Protein AF-A0A7C3WJT0-F1 (afdb_monomer_lite)

Structure (mmCIF, N/CA/C/O backbone):
data_AF-A0A7C3WJT0-F1
#
_entry.id   AF-A0A7C3WJT0-F1
#
loop_
_atom_site.group_PDB
_atom_site.id
_atom_site.type_symbol
_atom_site.label_atom_id
_atom_site.label_alt_id
_atom_site.label_comp_id
_atom_site.label_asym_id
_atom_site.label_entity_id
_atom_site.label_seq_id
_atom_site.pdbx_PDB_ins_code
_atom_site.Cartn_x
_atom_site.Cartn_y
_atom_site.Cartn_z
_atom_site.occupancy
_atom_site.B_iso_or_equiv
_atom_site.auth_seq_id
_atom_site.auth_comp_id
_atom_site.auth_asym_id
_atom_site.auth_atom_id
_atom_site.pdbx_PDB_model_num
ATOM 1 N N . MET A 1 1 ? 57.249 32.256 11.879 1.00 37.91 1 MET A N 1
ATOM 2 C CA . MET A 1 1 ? 57.457 33.335 10.890 1.00 37.91 1 MET A CA 1
ATOM 3 C C . MET A 1 1 ? 56.348 33.209 9.861 1.00 37.91 1 MET A C 1
ATOM 5 O O . MET A 1 1 ? 56.256 32.168 9.237 1.00 37.91 1 MET A O 1
ATOM 9 N N . ASN A 1 2 ? 55.313 34.042 9.987 1.00 32.56 2 ASN A N 1
ATOM 10 C CA . ASN A 1 2 ? 55.115 35.268 9.191 1.00 32.56 2 ASN A CA 1
ATOM 11 C C . ASN A 1 2 ? 54.834 34.942 7.715 1.00 32.56 2 ASN A C 1
ATOM 13 O O . ASN A 1 2 ? 55.602 34.220 7.107 1.00 32.56 2 ASN A O 1
ATOM 17 N N . ALA A 1 3 ? 53.830 35.490 7.046 1.00 37.06 3 ALA A N 1
ATOM 18 C CA . ALA A 1 3 ? 52.888 36.555 7.361 1.00 37.06 3 ALA A CA 1
ATOM 19 C C . ALA A 1 3 ? 52.010 36.701 6.095 1.00 37.06 3 ALA A C 1
ATOM 21 O O . ALA A 1 3 ? 52.547 36.550 5.007 1.00 37.06 3 ALA A O 1
ATOM 22 N N . SER A 1 4 ? 50.715 37.027 6.241 1.00 38.84 4 SER A N 1
ATOM 23 C CA . SER A 1 4 ? 50.121 38.270 5.684 1.00 38.84 4 SER A CA 1
ATOM 24 C C . SER A 1 4 ? 49.847 38.274 4.169 1.00 38.84 4 SER A C 1
ATOM 26 O O . SER A 1 4 ? 50.541 37.620 3.416 1.00 38.84 4 SER A O 1
ATOM 28 N N . LYS A 1 5 ? 48.900 39.013 3.592 1.00 37.41 5 LYS A N 1
ATOM 29 C CA . LYS A 1 5 ? 47.839 39.954 3.997 1.00 37.41 5 LYS A CA 1
ATOM 30 C C . LYS A 1 5 ? 47.064 40.255 2.691 1.00 37.41 5 LYS A C 1
ATOM 32 O O . LYS A 1 5 ? 47.636 40.144 1.611 1.00 37.41 5 LYS A O 1
ATOM 37 N N . GLU A 1 6 ? 45.800 40.654 2.817 1.00 39.75 6 GLU A N 1
ATOM 38 C CA . GLU A 1 6 ? 44.946 41.318 1.802 1.00 39.75 6 GLU A CA 1
ATOM 39 C C . GLU A 1 6 ? 45.533 42.699 1.356 1.00 39.75 6 GLU A C 1
ATOM 41 O O . GLU A 1 6 ? 46.683 42.971 1.719 1.00 39.75 6 GLU A O 1
ATOM 46 N N . PRO A 1 7 ? 44.795 43.697 0.785 1.00 61.59 7 PRO A N 1
ATOM 47 C CA . PRO A 1 7 ? 43.543 43.781 -0.026 1.00 61.59 7 PRO A CA 1
ATOM 48 C C . PRO A 1 7 ? 43.652 44.780 -1.230 1.00 61.59 7 PRO A C 1
ATOM 50 O O . PRO A 1 7 ? 44.650 45.485 -1.338 1.00 61.59 7 PRO A O 1
ATOM 53 N N . TRP A 1 8 ? 42.604 44.924 -2.072 1.00 27.64 8 TRP A N 1
ATOM 54 C CA . TRP A 1 8 ? 42.132 46.190 -2.728 1.00 27.64 8 TRP A CA 1
ATOM 55 C C . TRP A 1 8 ? 40.899 45.897 -3.638 1.00 27.64 8 TRP A C 1
ATOM 57 O O . TRP A 1 8 ? 41.000 44.986 -4.451 1.00 27.64 8 TRP A O 1
ATOM 67 N N . GLN A 1 9 ? 39.659 46.411 -3.461 1.00 38.16 9 GLN A N 1
ATOM 68 C CA . GLN A 1 9 ? 39.083 47.784 -3.608 1.00 38.16 9 GLN A CA 1
ATOM 69 C C . GLN A 1 9 ? 39.223 48.373 -5.040 1.00 38.16 9 GLN A C 1
ATOM 71 O O . GLN A 1 9 ? 40.285 48.220 -5.622 1.00 38.16 9 GLN A O 1
ATOM 76 N N . ASP A 1 10 ? 38.272 49.052 -5.714 1.00 39.88 10 ASP A N 1
ATOM 77 C CA . ASP A 1 10 ? 36.984 49.724 -5.405 1.00 39.88 10 ASP A CA 1
ATOM 78 C C . ASP A 1 10 ? 36.325 50.229 -6.742 1.00 39.88 10 ASP A C 1
ATOM 80 O O . ASP A 1 10 ? 37.001 50.273 -7.772 1.00 39.88 10 ASP A O 1
ATOM 84 N N . LYS A 1 11 ? 35.073 50.728 -6.652 1.00 35.56 11 LYS A N 1
ATOM 85 C CA . LYS A 1 11 ? 34.329 51.716 -7.492 1.00 35.56 11 LYS A CA 1
ATOM 86 C C . LYS A 1 11 ? 33.430 51.144 -8.603 1.00 35.56 11 LYS A C 1
ATOM 88 O O . LYS A 1 11 ? 33.882 50.357 -9.417 1.00 35.56 11 LYS A O 1
ATOM 93 N N . SER A 1 12 ? 32.149 51.505 -8.769 1.00 37.75 12 SER A N 1
ATOM 94 C CA . SER A 1 12 ? 31.330 52.619 -8.246 1.00 37.75 12 SER A CA 1
ATOM 95 C C . SER A 1 12 ? 29.848 52.433 -8.657 1.00 37.75 12 SER A C 1
ATOM 97 O O . SER A 1 12 ? 29.570 51.873 -9.714 1.00 37.75 12 SER A O 1
ATOM 99 N N . THR A 1 13 ? 28.915 52.928 -7.832 1.00 41.81 13 THR A N 1
ATOM 100 C CA . THR A 1 13 ? 27.455 53.089 -8.066 1.00 41.81 13 THR A CA 1
ATOM 101 C C . THR A 1 13 ? 27.141 54.363 -8.892 1.00 41.81 13 THR A C 1
ATOM 103 O O . THR A 1 13 ? 28.075 55.116 -9.180 1.00 41.81 13 THR A O 1
ATOM 106 N N . PRO A 1 14 ? 25.884 54.619 -9.337 1.00 50.34 14 PRO A N 1
ATOM 107 C CA . PRO A 1 14 ? 24.799 55.198 -8.500 1.00 50.34 14 PRO A CA 1
ATOM 108 C C . PRO A 1 14 ? 23.445 54.455 -8.685 1.00 50.34 14 PRO A C 1
ATOM 110 O O . PRO A 1 14 ? 23.241 53.803 -9.700 1.00 50.34 14 PRO A O 1
ATOM 113 N N . GLY A 1 15 ? 22.528 54.355 -7.707 1.00 33.34 15 GLY A N 1
ATOM 114 C CA . GLY A 1 15 ? 21.697 55.425 -7.109 1.00 33.34 15 GLY A CA 1
ATOM 115 C C . GLY A 1 15 ? 20.426 55.627 -7.964 1.00 33.34 15 GLY A C 1
ATOM 116 O O . GLY A 1 15 ? 20.549 55.709 -9.174 1.00 33.34 15 GLY A O 1
ATOM 117 N N . GLY A 1 16 ? 19.175 55.701 -7.507 1.00 31.19 16 GLY A N 1
ATOM 118 C CA . GLY A 1 16 ? 18.499 55.766 -6.211 1.00 31.19 16 GLY A CA 1
ATOM 119 C C . GLY A 1 16 ? 16.995 56.025 -6.493 1.00 31.19 16 GLY A C 1
ATOM 120 O O . GLY A 1 16 ? 16.652 56.547 -7.550 1.00 31.19 16 GLY A O 1
ATOM 121 N N . SER A 1 17 ? 16.123 55.592 -5.580 1.00 36.47 17 SER A N 1
ATOM 122 C CA . SER A 1 17 ? 14.639 55.583 -5.600 1.00 36.47 17 SER A CA 1
ATOM 123 C C . SER A 1 17 ? 13.980 56.993 -5.476 1.00 36.47 17 SER A C 1
ATOM 125 O O . SER A 1 17 ? 14.681 57.989 -5.618 1.00 36.47 17 SER A O 1
ATOM 127 N N . PRO A 1 18 ? 12.729 57.148 -4.971 1.00 58.56 18 PRO A N 1
ATOM 128 C CA . PRO A 1 18 ? 11.384 56.875 -5.515 1.00 58.56 18 PRO A CA 1
ATOM 129 C C . PRO A 1 18 ? 10.505 58.164 -5.586 1.00 58.56 18 PRO A C 1
ATOM 131 O O . PRO A 1 18 ? 10.921 59.231 -5.144 1.00 58.56 18 PRO A O 1
ATOM 134 N N . GLY A 1 19 ? 9.251 58.086 -6.058 1.00 31.86 19 GLY A N 1
ATOM 135 C CA . GLY A 1 19 ? 8.303 59.210 -5.944 1.00 31.86 19 GLY A CA 1
ATOM 136 C C . GLY A 1 19 ? 6.852 58.859 -6.290 1.00 31.86 19 GLY A C 1
ATOM 137 O O . GLY A 1 19 ? 6.576 58.347 -7.368 1.00 31.86 19 GLY A O 1
ATOM 138 N N . ALA A 1 20 ? 5.940 59.133 -5.355 1.00 37.44 20 ALA A N 1
ATOM 139 C CA . ALA A 1 20 ? 4.490 58.956 -5.453 1.00 37.44 20 ALA A CA 1
ATOM 140 C C . ALA A 1 20 ? 3.781 60.246 -5.913 1.00 37.44 20 ALA A C 1
ATOM 142 O O . ALA A 1 20 ? 4.273 61.328 -5.607 1.00 37.44 20 ALA A O 1
ATOM 143 N N . SER A 1 21 ? 2.603 60.135 -6.548 1.00 34.25 21 SER A N 1
ATOM 144 C CA . SER A 1 21 ? 1.449 61.046 -6.368 1.00 34.25 21 SER A CA 1
ATOM 145 C C . SER A 1 21 ? 0.261 60.665 -7.270 1.00 34.25 21 SER A C 1
ATOM 147 O O . SER A 1 21 ? 0.349 60.738 -8.490 1.00 34.25 21 SER A O 1
ATOM 149 N N . SER A 1 22 ? -0.836 60.290 -6.610 1.00 37.03 22 SER A N 1
ATOM 150 C CA . SER A 1 22 ? -2.261 60.610 -6.822 1.00 37.03 22 SER A CA 1
ATOM 151 C C . SER A 1 22 ? -2.764 61.165 -8.168 1.00 37.03 22 SER A C 1
ATOM 153 O O . SER A 1 22 ? -2.324 62.231 -8.590 1.00 37.03 22 SER A O 1
ATOM 155 N N . ALA A 1 23 ? -3.830 60.552 -8.707 1.00 37.09 23 ALA A N 1
ATOM 156 C CA . ALA A 1 23 ? -4.992 61.251 -9.279 1.00 37.09 23 ALA A CA 1
ATOM 157 C C . ALA A 1 23 ? -6.197 60.302 -9.459 1.00 37.09 23 ALA A C 1
ATOM 159 O O . ALA A 1 23 ? -6.042 59.121 -9.763 1.00 37.09 23 ALA A O 1
ATOM 160 N N . ASP A 1 24 ? -7.377 60.876 -9.239 1.00 36.97 24 ASP A N 1
ATOM 161 C CA . ASP A 1 24 ? -8.731 60.325 -9.237 1.00 36.97 24 ASP A CA 1
ATOM 162 C C . ASP A 1 24 ? -9.186 59.590 -10.511 1.00 36.97 24 ASP A C 1
ATOM 164 O O . ASP A 1 24 ? -8.774 59.906 -11.625 1.00 36.97 24 ASP A O 1
ATOM 168 N N . GLY A 1 25 ? -10.159 58.684 -10.353 1.00 34.81 25 GLY A N 1
ATOM 169 C CA . GLY A 1 25 ? -10.913 58.121 -11.475 1.00 34.81 25 GLY A CA 1
ATOM 170 C C . GLY A 1 25 ? -12.014 57.153 -11.044 1.00 34.81 25 GLY A C 1
ATOM 171 O O . GLY A 1 25 ? -11.761 55.971 -10.835 1.00 34.81 25 GLY A O 1
ATOM 172 N N . LEU A 1 26 ? -13.234 57.676 -10.905 1.00 37.91 26 LEU A N 1
ATOM 173 C CA . LEU A 1 26 ? -14.478 56.954 -10.625 1.00 37.91 26 LEU A CA 1
ATOM 174 C C . LEU A 1 26 ? -14.805 55.841 -11.652 1.00 37.91 26 LEU A C 1
ATOM 176 O O . LEU A 1 26 ? -14.496 55.950 -12.836 1.00 37.91 26 LEU A O 1
ATOM 180 N N . LEU A 1 27 ? -15.529 54.822 -11.162 1.00 36.59 27 LEU A N 1
ATOM 181 C CA . LEU A 1 27 ? -16.226 53.737 -11.880 1.00 36.59 27 LEU A CA 1
ATOM 182 C C . LEU A 1 27 ? -17.009 54.178 -13.138 1.00 36.59 27 LEU A C 1
ATOM 184 O O . LEU A 1 27 ? -17.554 55.281 -13.182 1.00 36.59 27 LEU A O 1
ATOM 188 N N . PRO A 1 28 ? -17.245 53.236 -14.075 1.00 44.81 28 PRO A N 1
ATOM 189 C CA . PRO A 1 28 ? -18.602 52.667 -14.137 1.00 44.81 28 PRO A CA 1
ATOM 190 C C . PRO A 1 28 ? -18.653 51.119 -14.099 1.00 44.81 28 PRO A C 1
ATOM 192 O O . PRO A 1 28 ? -17.717 50.452 -14.541 1.00 44.81 28 PRO A O 1
ATOM 195 N N . PRO A 1 29 ? -19.754 50.521 -13.590 1.00 45.66 29 PRO A N 1
ATOM 196 C CA . PRO A 1 29 ? -19.942 49.074 -13.523 1.00 45.66 29 PRO A CA 1
ATOM 197 C C . PRO A 1 29 ? -20.511 48.525 -14.842 1.00 45.66 29 PRO A C 1
ATOM 199 O O . PRO A 1 29 ? -21.481 49.053 -15.384 1.00 45.66 29 PRO A O 1
ATOM 202 N N . GLY A 1 30 ? -19.926 47.437 -15.347 1.00 37.16 30 GLY A N 1
ATOM 203 C CA . GLY A 1 30 ? -20.306 46.815 -16.616 1.00 37.16 30 GLY A CA 1
ATOM 204 C C . GLY A 1 30 ? -20.487 45.304 -16.505 1.00 37.16 30 GLY A C 1
ATOM 205 O O . GLY A 1 30 ? -19.545 44.554 -16.703 1.00 37.16 30 GLY A O 1
ATOM 206 N N . GLN A 1 31 ? -21.731 44.908 -16.231 1.00 39.88 31 GLN A N 1
ATOM 207 C CA . GLN A 1 31 ? -22.402 43.667 -16.644 1.00 39.88 31 GLN A CA 1
ATOM 208 C C . GLN A 1 31 ? -21.835 42.317 -16.161 1.00 39.88 31 GLN A C 1
ATOM 210 O O . GLN A 1 31 ? -20.940 41.709 -16.743 1.00 39.88 31 GLN A O 1
ATOM 215 N N . ALA A 1 32 ? -22.510 41.786 -15.138 1.00 36.81 32 ALA A N 1
ATOM 216 C CA . ALA A 1 32 ? -22.542 40.367 -14.819 1.00 36.81 32 ALA A CA 1
ATOM 217 C C . ALA A 1 32 ? -23.115 39.575 -16.009 1.00 36.81 32 ALA A C 1
ATOM 219 O O . ALA A 1 32 ? -24.281 39.730 -16.370 1.00 36.81 32 ALA A O 1
ATOM 220 N N . SER A 1 33 ? -22.297 38.712 -16.613 1.00 37.28 33 SER A N 1
ATOM 221 C CA . SER A 1 33 ? -22.760 37.723 -17.585 1.00 37.28 33 SER A CA 1
ATOM 222 C C . SER A 1 33 ? -23.328 36.522 -16.830 1.00 37.28 33 SER A C 1
ATOM 224 O O . SER A 1 33 ? -22.606 35.621 -16.406 1.00 37.28 33 SER A O 1
ATOM 226 N N . THR A 1 34 ? -24.645 36.524 -16.639 1.00 39.34 34 THR A N 1
ATOM 227 C CA . THR A 1 34 ? -25.419 35.336 -16.283 1.00 39.34 34 THR A CA 1
ATOM 228 C C . THR A 1 34 ? -25.404 34.378 -17.473 1.00 39.34 34 THR A C 1
ATOM 230 O O . THR A 1 34 ? -26.181 34.543 -18.414 1.00 39.34 34 THR A O 1
ATOM 233 N N . ARG A 1 35 ? -24.521 33.374 -17.467 1.00 37.19 35 ARG A N 1
ATOM 234 C CA . ARG A 1 35 ? -24.688 32.216 -18.354 1.00 37.19 35 ARG A CA 1
ATOM 235 C C . ARG A 1 35 ? -25.768 31.322 -17.756 1.00 37.19 35 ARG A C 1
ATOM 237 O O . ARG A 1 35 ? -25.543 30.670 -16.741 1.00 37.19 35 ARG A O 1
ATOM 244 N N . GLN A 1 36 ? -26.943 31.339 -18.378 1.00 43.41 36 GLN A N 1
ATOM 245 C CA . GLN A 1 36 ? -27.956 30.304 -18.197 1.00 43.41 36 GLN A CA 1
ATOM 246 C C . GLN A 1 36 ? -27.366 28.941 -18.603 1.00 43.41 36 GLN A C 1
ATOM 248 O O . GLN A 1 36 ? -26.674 28.868 -19.625 1.00 43.41 36 GLN A O 1
ATOM 253 N N . PRO A 1 37 ? -27.610 27.865 -17.838 1.00 45.38 37 PRO A N 1
ATOM 254 C CA . PRO A 1 37 ? -27.340 26.512 -18.305 1.00 45.38 37 PRO A CA 1
ATOM 255 C C . PRO A 1 37 ? -28.319 26.149 -19.439 1.00 45.38 37 PRO A C 1
ATOM 257 O O . PRO A 1 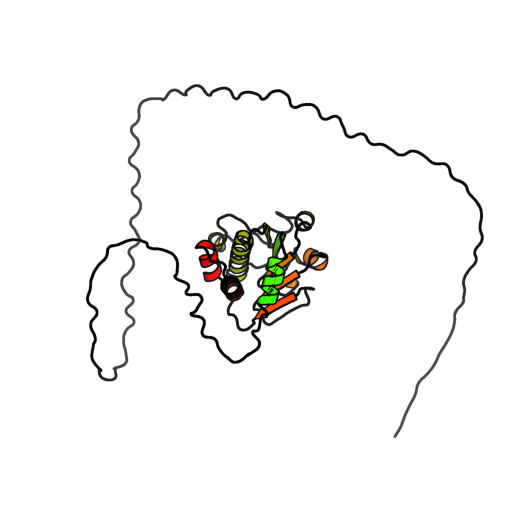37 ? -29.462 26.608 -19.411 1.00 45.38 37 PRO A O 1
ATOM 260 N N . PRO A 1 38 ? -27.899 25.360 -20.443 1.00 48.84 38 PRO A N 1
ATOM 261 C CA . PRO A 1 38 ? -28.787 24.940 -21.521 1.00 48.84 38 PRO A CA 1
ATOM 262 C C . PRO A 1 38 ? -29.890 24.011 -21.001 1.00 48.84 38 PRO A C 1
ATOM 264 O O . PRO A 1 38 ? -29.645 23.147 -20.156 1.00 48.84 38 PRO A O 1
ATOM 267 N N . ASP A 1 39 ? -31.095 24.212 -21.535 1.00 43.50 39 ASP A N 1
ATOM 268 C CA . ASP A 1 39 ? -32.311 23.459 -21.237 1.00 43.50 39 ASP A CA 1
ATOM 269 C C . ASP A 1 39 ? -32.093 21.942 -21.325 1.00 43.50 39 ASP A C 1
ATOM 271 O O . ASP A 1 39 ? -31.709 21.392 -22.360 1.00 43.50 39 ASP A O 1
ATOM 275 N N . ALA A 1 40 ? -32.391 21.253 -20.223 1.00 42.75 40 ALA A N 1
ATOM 276 C CA . ALA A 1 40 ? -32.490 19.806 -20.182 1.00 42.75 40 ALA A CA 1
ATOM 277 C C . ALA A 1 40 ? -33.766 19.369 -20.920 1.00 42.75 40 ALA A C 1
ATOM 279 O O . ALA A 1 40 ? -34.881 19.569 -20.435 1.00 42.75 40 ALA A O 1
ATOM 280 N N . GLN A 1 41 ? -33.608 18.759 -22.095 1.00 45.97 41 GLN A N 1
ATOM 281 C CA . GLN A 1 41 ? -34.700 18.042 -22.751 1.00 45.97 41 GLN A CA 1
ATOM 282 C C . GLN A 1 41 ? -35.114 16.825 -21.902 1.00 45.97 41 GLN A C 1
ATOM 284 O O . GLN 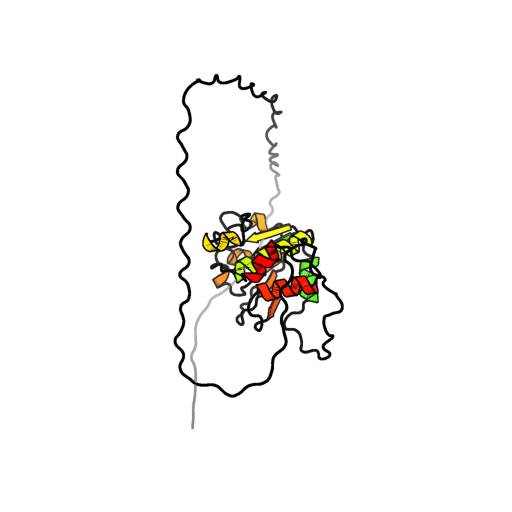A 1 41 ? -34.244 16.099 -21.412 1.00 45.97 41 GLN A O 1
ATOM 289 N N . PRO A 1 42 ? -36.422 16.562 -21.736 1.00 50.72 42 PRO A N 1
ATOM 290 C CA . PRO A 1 42 ? -36.887 15.373 -21.035 1.00 50.72 42 PRO A CA 1
ATOM 291 C C . PRO A 1 42 ? -36.556 14.106 -21.844 1.00 50.72 42 PRO A C 1
ATOM 293 O O . PRO A 1 42 ? -36.633 14.130 -23.077 1.00 50.72 42 PRO A O 1
ATOM 296 N N . PRO A 1 43 ? -36.214 12.984 -21.185 1.00 48.28 43 PRO A N 1
ATOM 297 C CA . PRO A 1 43 ? -35.958 11.730 -21.879 1.00 48.28 43 PRO A CA 1
ATOM 298 C C . PRO A 1 43 ? -37.234 11.245 -22.579 1.00 48.28 43 PRO A C 1
ATOM 300 O O . PRO A 1 43 ? -38.298 11.132 -21.966 1.00 48.28 43 PRO A O 1
ATOM 303 N N . GLY A 1 44 ? -37.118 10.967 -23.879 1.00 45.38 44 GLY A N 1
ATOM 304 C CA . GLY A 1 44 ? -38.169 10.325 -24.666 1.00 45.38 44 GLY A CA 1
ATOM 305 C C . GLY A 1 44 ? -38.488 8.913 -24.151 1.00 45.38 44 GLY A C 1
ATOM 306 O O . GLY A 1 44 ? -37.670 8.309 -23.451 1.00 45.38 44 GLY A O 1
ATOM 307 N N . PRO A 1 45 ? -39.677 8.372 -24.466 1.00 50.03 45 PRO A N 1
ATOM 308 C CA . PRO A 1 45 ? -40.126 7.094 -23.928 1.00 50.03 45 PRO A CA 1
ATOM 309 C C . PRO A 1 45 ? -39.200 5.943 -24.340 1.00 50.03 45 PRO A C 1
ATOM 311 O O . PRO A 1 45 ? -38.763 5.853 -25.488 1.00 50.03 45 PRO A O 1
ATOM 314 N N . ALA A 1 46 ? -38.933 5.056 -23.378 1.00 40.88 46 ALA A N 1
ATOM 315 C CA . ALA A 1 46 ? -38.117 3.861 -23.533 1.00 40.88 46 ALA A CA 1
ATOM 316 C C . ALA A 1 46 ? -38.591 3.015 -24.725 1.00 40.88 46 ALA A C 1
ATOM 318 O O . ALA A 1 46 ? -39.728 2.538 -24.756 1.00 40.88 46 ALA A O 1
ATOM 319 N N . GLN A 1 47 ? -37.708 2.821 -25.705 1.00 39.56 47 GLN A N 1
ATOM 320 C CA . GLN A 1 47 ? -37.945 1.876 -26.786 1.00 39.56 47 GLN A CA 1
ATOM 321 C C . GLN A 1 47 ? -37.894 0.456 -26.222 1.00 39.56 47 GLN A C 1
ATOM 323 O O . GLN A 1 47 ? -36.886 -0.003 -25.691 1.00 39.56 47 GLN A O 1
ATOM 328 N N . VAL A 1 48 ? -39.032 -0.219 -26.328 1.00 40.19 48 VAL A N 1
ATOM 329 C CA . VAL A 1 48 ? -39.223 -1.630 -26.012 1.00 40.19 48 VAL A CA 1
ATOM 330 C C . VAL A 1 48 ? -38.402 -2.464 -26.998 1.00 40.19 48 VAL A C 1
ATOM 332 O O . VAL A 1 48 ? -38.610 -2.370 -28.207 1.00 40.19 48 VAL A O 1
ATOM 335 N N . CYS A 1 49 ? -37.482 -3.288 -26.490 1.00 33.84 49 CYS A N 1
ATOM 336 C CA . CYS A 1 49 ? -36.778 -4.294 -27.285 1.00 33.84 49 CYS A CA 1
ATOM 337 C C . CYS A 1 49 ? -37.791 -5.241 -27.956 1.00 33.84 49 CYS A C 1
ATOM 339 O O . CYS A 1 49 ? -38.598 -5.851 -27.245 1.00 33.84 49 CYS A O 1
ATOM 341 N N . PRO A 1 50 ? -37.767 -5.425 -29.288 1.00 39.38 50 PRO A N 1
ATOM 342 C CA . PRO A 1 50 ? -38.601 -6.433 -29.918 1.00 39.38 50 PRO A CA 1
ATOM 343 C C . PRO A 1 50 ? -38.098 -7.833 -29.542 1.00 39.38 50 PRO A C 1
ATOM 345 O O . PRO A 1 50 ? -36.906 -8.136 -29.613 1.00 39.38 50 PRO A O 1
ATOM 348 N N . ARG A 1 51 ? -39.044 -8.679 -29.116 1.00 37.19 51 ARG A N 1
ATOM 349 C CA . ARG A 1 51 ? -38.881 -10.126 -28.932 1.00 37.19 51 ARG A CA 1
ATOM 350 C C . ARG A 1 51 ? -38.216 -10.727 -30.171 1.00 37.19 51 ARG A C 1
ATOM 352 O O . ARG A 1 51 ? -38.766 -10.625 -31.263 1.00 37.19 51 ARG A O 1
ATOM 359 N N . ILE A 1 52 ? -37.077 -11.388 -29.985 1.00 38.84 52 ILE A N 1
ATOM 360 C CA . ILE A 1 52 ? -36.503 -12.267 -31.003 1.00 38.84 52 ILE A CA 1
ATOM 361 C C . ILE A 1 52 ? -37.392 -13.512 -31.068 1.00 38.84 52 ILE A C 1
ATOM 363 O O . ILE A 1 52 ? -37.465 -14.294 -30.118 1.00 38.84 52 ILE A O 1
ATOM 367 N N . GLU A 1 53 ? -38.116 -13.635 -32.175 1.00 37.66 53 GLU A N 1
ATOM 368 C CA . GLU A 1 53 ? -38.806 -14.852 -32.583 1.00 37.66 53 GLU A CA 1
ATOM 369 C C . GLU A 1 53 ? -37.794 -15.960 -32.910 1.00 37.66 53 GLU A C 1
ATOM 371 O O . GLU A 1 53 ? -36.661 -15.715 -33.323 1.00 37.66 53 GLU A O 1
ATOM 376 N N . ALA A 1 54 ? -38.226 -17.193 -32.667 1.00 39.22 54 ALA A N 1
ATOM 377 C CA . ALA A 1 54 ? -37.457 -18.422 -32.756 1.00 39.22 54 ALA A CA 1
ATOM 378 C C . ALA A 1 54 ? -36.756 -18.628 -34.113 1.00 39.22 54 ALA A C 1
ATOM 380 O O . ALA A 1 54 ? -37.389 -18.610 -35.168 1.00 39.22 54 ALA A O 1
ATOM 381 N N . CYS A 1 55 ? -35.458 -18.943 -34.071 1.00 31.83 55 CYS A N 1
ATOM 382 C CA . CYS A 1 55 ? -34.755 -19.559 -35.195 1.00 31.83 55 CYS A CA 1
ATOM 383 C C . CYS A 1 55 ? -35.180 -21.036 -35.343 1.00 31.83 55 CYS A C 1
ATOM 385 O O . CYS A 1 55 ? -35.174 -21.763 -34.345 1.00 31.83 55 CYS A O 1
ATOM 387 N N . PRO A 1 56 ? -35.500 -21.521 -36.556 1.00 40.75 56 PRO A N 1
ATOM 388 C CA . PRO A 1 56 ? -35.770 -22.935 -36.793 1.00 40.75 56 PRO A CA 1
ATOM 389 C C . PRO A 1 56 ? -34.470 -23.756 -36.842 1.00 40.75 56 PRO A C 1
ATOM 391 O O . PRO A 1 56 ? -33.523 -23.410 -37.549 1.00 40.75 56 PRO A O 1
ATOM 394 N N . CYS A 1 57 ? -34.442 -24.870 -36.105 1.00 32.44 57 CYS A N 1
ATOM 395 C CA . CYS A 1 57 ? -33.399 -25.894 -36.189 1.00 32.44 57 CYS A CA 1
ATOM 396 C C . CYS A 1 57 ? -33.371 -26.557 -37.580 1.00 32.44 57 CYS A C 1
ATOM 398 O O . CYS A 1 57 ? -34.418 -27.028 -38.031 1.00 32.44 57 CYS A O 1
ATOM 400 N N . PRO A 1 58 ? -32.197 -26.740 -38.208 1.00 45.38 58 PRO A N 1
ATOM 401 C CA . PRO A 1 58 ? -32.000 -27.794 -39.187 1.00 45.38 58 PRO A CA 1
ATOM 402 C C . PRO A 1 58 ? -31.700 -29.112 -38.463 1.00 45.38 58 PRO A C 1
ATOM 404 O O . PRO A 1 58 ? -30.744 -29.239 -37.699 1.00 45.38 58 PRO A O 1
ATOM 407 N N . THR A 1 59 ? -32.554 -30.099 -38.695 1.00 43.31 59 THR A N 1
ATOM 408 C CA . THR A 1 59 ? -32.354 -31.493 -38.315 1.00 43.31 59 THR A CA 1
ATOM 409 C C . THR A 1 59 ? -31.240 -32.130 -39.149 1.00 43.31 59 THR A C 1
ATOM 411 O O . THR A 1 59 ? -31.242 -32.029 -40.372 1.00 43.31 59 THR A O 1
ATOM 414 N N . GLY A 1 60 ? -30.348 -32.875 -38.485 1.00 47.56 60 GLY A N 1
ATOM 415 C CA . GLY A 1 60 ? -29.654 -34.013 -39.098 1.00 47.56 60 GLY A CA 1
ATOM 416 C C . GLY A 1 60 ? -28.143 -33.891 -39.301 1.00 47.56 60 GLY A C 1
ATOM 417 O O . GLY A 1 60 ? -27.694 -33.763 -40.432 1.00 47.56 60 GLY A O 1
ATOM 418 N N . GLN A 1 61 ? -27.365 -34.080 -38.231 1.00 46.78 61 GLN A N 1
ATOM 419 C CA . GLN A 1 61 ? -26.059 -34.758 -38.271 1.00 46.78 61 GLN A CA 1
ATOM 420 C C . GLN A 1 61 ? -25.656 -35.160 -36.837 1.00 46.78 61 GLN A C 1
ATOM 422 O O . GLN A 1 61 ? -25.791 -34.335 -35.932 1.00 46.78 61 GLN A O 1
ATOM 427 N N . PRO A 1 62 ? -25.219 -36.408 -36.574 1.00 50.69 62 PRO A N 1
ATOM 428 C CA . PRO A 1 62 ? -24.674 -36.764 -35.266 1.00 50.69 62 PRO A CA 1
ATOM 429 C C . PRO A 1 62 ? -23.320 -36.059 -35.054 1.00 50.69 62 PRO A C 1
ATOM 431 O O . PRO A 1 62 ? -22.559 -35.935 -36.015 1.00 50.69 62 PRO A O 1
ATOM 434 N N . PRO A 1 63 ? -23.003 -35.591 -33.833 1.00 49.12 63 PRO A N 1
ATOM 435 C CA . PRO A 1 63 ? -21.714 -34.968 -33.555 1.00 49.12 63 PRO A CA 1
ATOM 436 C C . PRO A 1 63 ? -20.577 -35.998 -33.622 1.00 49.12 63 PRO A C 1
ATOM 438 O O . PRO A 1 63 ? -20.721 -37.124 -33.139 1.00 49.12 63 PRO A O 1
ATOM 441 N N . ASP A 1 64 ? -19.447 -35.590 -34.202 1.00 52.06 64 ASP A N 1
ATOM 442 C CA . ASP A 1 64 ? -18.192 -36.346 -34.195 1.00 52.06 64 ASP A CA 1
ATOM 443 C C . ASP A 1 64 ? -17.744 -36.673 -32.757 1.00 52.06 64 ASP A C 1
ATOM 445 O O . ASP A 1 64 ? -17.930 -35.858 -31.845 1.00 52.06 64 ASP A O 1
ATOM 449 N N . PRO A 1 65 ? -17.123 -37.843 -32.516 1.00 56.44 65 PRO A N 1
ATOM 450 C CA . PRO A 1 65 ? -16.606 -38.180 -31.199 1.00 56.44 65 PRO A CA 1
ATOM 451 C C . PRO A 1 65 ? -15.476 -37.218 -30.808 1.00 56.44 65 PRO A C 1
ATOM 453 O O . PRO A 1 65 ? -14.478 -37.080 -31.516 1.00 56.44 65 PRO A O 1
ATOM 456 N N . HIS A 1 66 ? -15.635 -36.568 -29.653 1.00 52.25 66 HIS A N 1
ATOM 457 C CA . HIS A 1 66 ? -14.623 -35.702 -29.051 1.00 52.25 66 HIS A CA 1
ATOM 458 C C . HIS A 1 66 ? -13.243 -36.389 -28.994 1.00 52.25 66 HIS A C 1
ATOM 460 O O . HIS A 1 66 ? -13.160 -37.548 -28.567 1.00 52.25 66 HIS A O 1
ATOM 466 N N . PRO A 1 67 ? -12.146 -35.690 -29.343 1.00 50.41 67 PRO A N 1
ATOM 467 C CA . PRO A 1 67 ? -10.806 -36.217 -29.133 1.00 50.41 67 PRO A CA 1
ATOM 468 C C . PRO A 1 67 ? -10.541 -36.367 -27.629 1.00 50.41 67 PRO A C 1
ATOM 470 O O . PRO A 1 67 ? -10.768 -35.448 -26.842 1.00 50.41 67 PRO A O 1
ATOM 473 N N . GLN A 1 68 ? -10.079 -37.555 -27.234 1.00 55.69 68 GLN A N 1
ATOM 474 C CA . GLN A 1 68 ? -9.676 -37.867 -25.862 1.00 55.69 68 GLN A CA 1
ATOM 475 C C . GLN A 1 68 ? -8.561 -36.907 -25.402 1.00 55.69 68 GLN A C 1
ATOM 477 O O . GLN A 1 68 ? -7.671 -36.593 -26.200 1.00 55.69 68 GLN A O 1
ATOM 482 N N . PRO A 1 69 ? -8.560 -36.458 -24.133 1.00 53.00 69 PRO A N 1
ATOM 483 C CA . PRO A 1 69 ? -7.458 -35.666 -23.599 1.00 53.00 69 PRO A CA 1
ATOM 484 C C . PRO A 1 69 ? -6.152 -36.484 -23.614 1.00 53.00 69 PRO A C 1
ATOM 486 O O . PRO A 1 69 ? -6.189 -37.702 -23.407 1.00 53.00 69 PRO A O 1
ATOM 489 N N . PRO A 1 70 ? -4.990 -35.849 -23.853 1.00 55.25 70 PRO A N 1
ATOM 490 C CA . PRO A 1 70 ? -3.712 -36.549 -23.833 1.00 55.25 70 PRO A CA 1
ATOM 491 C C . PRO A 1 70 ? -3.423 -37.115 -22.431 1.00 55.25 70 PRO A C 1
ATOM 493 O O . PRO A 1 70 ? -3.810 -36.506 -21.429 1.00 55.25 70 PRO A O 1
ATOM 496 N N . PRO A 1 71 ? -2.734 -38.267 -22.332 1.00 60.03 71 PRO A N 1
ATOM 497 C CA . PRO A 1 71 ? -2.404 -38.866 -21.045 1.00 60.03 71 PRO A CA 1
ATOM 498 C C . PRO A 1 71 ? -1.499 -37.943 -20.218 1.00 60.03 71 PRO A C 1
ATOM 500 O O . PRO A 1 71 ? -0.606 -37.281 -20.751 1.00 60.03 71 PRO A O 1
ATOM 503 N N . HIS A 1 72 ? -1.722 -37.929 -18.901 1.00 49.06 72 HIS A N 1
ATOM 504 C CA . HIS A 1 72 ? -0.888 -37.206 -17.942 1.00 49.06 72 HIS A CA 1
ATOM 505 C C . HIS A 1 72 ? 0.598 -37.586 -18.098 1.00 49.06 72 HIS A C 1
ATOM 507 O O . HIS A 1 72 ? 0.905 -38.775 -18.239 1.00 49.06 72 HIS A O 1
ATOM 513 N N . PRO A 1 73 ? 1.533 -36.619 -18.032 1.00 46.72 73 PRO A N 1
ATOM 514 C CA . PRO A 1 73 ? 2.955 -36.929 -18.036 1.00 46.72 73 PRO A CA 1
ATOM 515 C C . PRO A 1 73 ? 3.297 -37.788 -16.814 1.00 46.72 73 PRO A C 1
ATOM 517 O O . PRO A 1 73 ? 2.973 -37.445 -15.676 1.00 46.72 73 PRO A O 1
ATOM 520 N N . GLN A 1 74 ? 3.939 -38.930 -17.061 1.00 43.78 74 GLN A N 1
ATOM 521 C CA . GLN A 1 74 ? 4.424 -39.815 -16.009 1.00 43.78 74 GLN A CA 1
ATOM 522 C C . GLN A 1 74 ? 5.513 -39.095 -15.209 1.00 43.78 74 GLN A C 1
ATOM 524 O O . GLN A 1 74 ? 6.534 -38.690 -15.761 1.00 43.78 74 GLN A O 1
ATOM 529 N N . ILE A 1 75 ? 5.292 -38.944 -13.904 1.00 42.00 75 ILE A N 1
ATOM 530 C CA . ILE A 1 75 ? 6.298 -38.458 -12.958 1.00 42.00 75 ILE A CA 1
ATOM 531 C C . ILE A 1 75 ? 7.410 -39.519 -12.892 1.00 42.00 75 ILE A C 1
ATOM 533 O O . ILE A 1 75 ? 7.123 -40.648 -12.479 1.00 42.00 75 ILE A O 1
ATOM 537 N N . PRO A 1 76 ? 8.664 -39.219 -13.280 1.00 37.88 76 PRO A N 1
ATOM 538 C CA . PRO A 1 76 ? 9.747 -40.174 -13.116 1.00 37.88 76 PRO A CA 1
ATOM 539 C C . PRO A 1 76 ? 9.997 -40.419 -11.625 1.00 37.88 76 PRO A C 1
ATOM 541 O O . PRO A 1 76 ? 10.171 -39.497 -10.827 1.00 37.88 76 PRO A O 1
ATOM 544 N N . GLN A 1 77 ? 9.993 -41.697 -11.251 1.00 39.66 77 GLN A N 1
ATOM 545 C CA . GLN A 1 77 ? 10.339 -42.141 -9.911 1.00 39.66 77 GLN A CA 1
ATOM 546 C C . GLN A 1 77 ? 11.806 -41.807 -9.603 1.00 39.66 77 GLN A C 1
ATOM 548 O O . GLN A 1 77 ? 12.693 -42.149 -10.375 1.00 39.66 77 GLN A O 1
ATOM 553 N N . ARG A 1 78 ? 12.029 -41.211 -8.423 1.00 35.47 78 ARG A N 1
ATOM 554 C CA . ARG A 1 78 ? 13.259 -41.282 -7.613 1.00 35.47 78 ARG A CA 1
ATOM 555 C C . ARG A 1 78 ? 14.591 -41.022 -8.341 1.00 35.47 78 ARG A C 1
ATOM 557 O O . ARG A 1 78 ? 15.238 -41.934 -8.845 1.00 35.47 78 ARG A O 1
ATOM 564 N N . VAL A 1 79 ? 15.111 -39.806 -8.175 1.00 35.38 79 VAL A N 1
ATOM 565 C CA . VAL A 1 79 ? 16.565 -39.593 -8.123 1.00 35.38 79 VAL A CA 1
ATOM 566 C C . VAL A 1 79 ? 17.037 -40.052 -6.742 1.00 35.38 79 VAL A C 1
ATOM 568 O O . VAL A 1 79 ? 16.821 -39.381 -5.736 1.00 35.38 79 VAL A O 1
ATOM 571 N N . ILE A 1 80 ? 17.612 -41.252 -6.690 1.00 35.75 80 ILE A N 1
ATOM 572 C CA . ILE A 1 80 ? 18.368 -41.749 -5.539 1.00 35.75 80 ILE A CA 1
ATOM 573 C C . ILE A 1 80 ? 19.763 -41.130 -5.649 1.00 35.75 80 ILE A C 1
ATOM 575 O O . ILE A 1 80 ? 20.537 -41.505 -6.527 1.00 35.75 80 ILE A O 1
ATOM 579 N N . CYS A 1 81 ? 20.080 -40.172 -4.779 1.00 29.11 81 CYS A N 1
ATOM 580 C CA . CYS A 1 81 ? 21.461 -39.757 -4.563 1.00 29.11 81 CYS A CA 1
ATOM 581 C C . CYS A 1 81 ? 22.195 -40.899 -3.851 1.00 29.11 81 CYS A C 1
ATOM 583 O O . CYS A 1 81 ? 21.770 -41.354 -2.791 1.00 29.11 81 CYS A O 1
ATOM 585 N N . SER A 1 82 ? 23.269 -41.376 -4.474 1.00 33.44 82 SER A N 1
ATOM 586 C CA . SER A 1 82 ? 24.144 -42.430 -3.974 1.00 33.44 82 SER A CA 1
ATOM 587 C C . SER A 1 82 ? 24.775 -42.058 -2.632 1.00 33.44 82 SER A C 1
ATOM 589 O O . SER A 1 82 ? 25.367 -40.987 -2.489 1.00 33.44 82 SER A O 1
ATOM 591 N N . GLU A 1 83 ? 24.676 -42.982 -1.684 1.00 33.66 83 GLU A N 1
ATOM 592 C CA . GLU A 1 83 ? 25.328 -42.962 -0.380 1.00 33.66 83 GLU A CA 1
ATOM 593 C C . GLU A 1 83 ? 26.858 -43.023 -0.502 1.00 33.66 83 GLU A C 1
ATOM 595 O O . GLU A 1 83 ? 27.401 -43.772 -1.311 1.00 33.66 83 GLU A O 1
ATOM 600 N N . ASN A 1 84 ? 27.548 -42.281 0.366 1.00 30.81 84 ASN A N 1
ATOM 601 C CA . ASN A 1 84 ? 28.830 -42.693 0.934 1.00 30.81 84 ASN A CA 1
ATOM 602 C C . ASN A 1 84 ? 29.080 -41.906 2.227 1.00 30.81 84 ASN A C 1
ATOM 604 O O . ASN A 1 84 ? 29.540 -40.767 2.176 1.00 30.81 84 ASN A O 1
ATOM 608 N N . SER A 1 85 ? 28.749 -42.506 3.376 1.00 35.38 85 SER A N 1
ATOM 609 C CA . SER A 1 85 ? 29.539 -42.512 4.627 1.00 35.38 85 SER A CA 1
ATOM 610 C C . SER A 1 85 ? 28.721 -43.133 5.769 1.00 35.38 85 SER A C 1
ATOM 612 O O . SER A 1 85 ? 27.602 -42.714 6.049 1.00 35.38 85 SER A O 1
ATOM 614 N N . SER A 1 86 ? 29.298 -44.154 6.402 1.00 34.88 86 SER A N 1
ATOM 615 C CA . SER A 1 86 ? 28.733 -45.004 7.461 1.00 34.88 86 SER A CA 1
ATOM 616 C C . SER A 1 86 ? 28.331 -44.268 8.764 1.00 34.88 86 SER A C 1
ATOM 618 O O . SER A 1 86 ? 28.811 -43.163 9.014 1.00 34.88 86 SER A O 1
ATOM 620 N N . PRO A 1 87 ? 27.488 -44.884 9.627 1.00 39.47 87 PRO A N 1
ATOM 621 C CA . PRO A 1 87 ? 26.697 -44.201 10.660 1.00 39.47 87 PRO A CA 1
ATOM 622 C C . PRO A 1 87 ? 27.267 -44.340 12.090 1.00 39.47 87 PRO A C 1
ATOM 624 O O . PRO A 1 87 ? 28.078 -45.234 12.340 1.00 39.47 87 PRO A O 1
ATOM 627 N N . PRO A 1 88 ? 26.770 -43.569 13.082 1.00 33.78 88 PRO A N 1
ATOM 628 C CA . PRO A 1 88 ? 26.798 -43.974 14.484 1.00 33.78 88 PRO A CA 1
ATOM 629 C C . PRO A 1 88 ? 25.518 -44.731 14.912 1.00 33.78 88 PRO A C 1
ATOM 631 O O . PRO A 1 88 ? 24.446 -44.594 14.327 1.00 33.78 88 PRO A O 1
ATOM 634 N N . ALA A 1 89 ? 25.686 -45.570 15.936 1.00 34.75 89 ALA A N 1
ATOM 635 C CA . ALA A 1 89 ? 24.819 -46.653 16.421 1.00 34.75 89 ALA A CA 1
ATOM 636 C C . ALA A 1 89 ? 23.527 -46.202 17.181 1.00 34.75 89 ALA A C 1
ATOM 638 O O . ALA A 1 89 ? 23.347 -45.013 17.434 1.00 34.75 89 ALA A O 1
ATOM 639 N N . PRO A 1 90 ? 22.606 -47.133 17.545 1.00 43.31 90 PRO A N 1
ATOM 640 C CA . PRO A 1 90 ? 21.155 -46.900 17.568 1.00 43.31 90 PRO A CA 1
ATOM 641 C C . PRO A 1 90 ? 20.537 -46.605 18.948 1.00 43.31 90 PRO A C 1
ATOM 643 O O . PRO A 1 90 ? 21.009 -47.080 19.979 1.00 43.31 90 PRO A O 1
ATOM 646 N N . GLY A 1 91 ? 19.374 -45.939 18.945 1.00 29.08 91 GLY A N 1
ATOM 647 C CA . GLY A 1 91 ? 18.531 -45.716 20.126 1.00 29.08 91 GLY A CA 1
ATOM 648 C C . GLY A 1 91 ? 17.027 -45.689 19.812 1.00 29.08 91 GLY A C 1
ATOM 649 O O . GLY A 1 91 ? 16.487 -44.633 19.537 1.00 29.08 91 GLY A O 1
ATOM 650 N N . ARG A 1 92 ? 16.416 -46.884 19.860 1.00 32.28 92 ARG A N 1
ATOM 651 C CA . ARG A 1 92 ? 15.003 -47.328 20.033 1.00 32.28 92 ARG A CA 1
ATOM 652 C C . ARG A 1 92 ? 13.769 -46.539 19.503 1.00 32.28 92 ARG A C 1
ATOM 654 O O . ARG A 1 92 ? 13.725 -45.319 19.537 1.00 32.28 92 ARG A O 1
ATOM 661 N N . PRO A 1 93 ? 12.692 -47.268 19.112 1.00 38.44 93 PRO A N 1
ATOM 662 C CA . PRO A 1 93 ? 11.573 -46.741 18.328 1.00 38.44 93 PRO A CA 1
ATOM 663 C C . PRO A 1 93 ? 10.325 -46.402 19.165 1.00 38.44 93 PRO A C 1
ATOM 665 O O . PRO A 1 93 ? 10.070 -47.026 20.196 1.00 38.44 93 PRO A O 1
ATOM 668 N N . SER A 1 94 ? 9.467 -45.521 18.644 1.00 32.62 94 SER A N 1
ATOM 669 C CA . SER A 1 94 ? 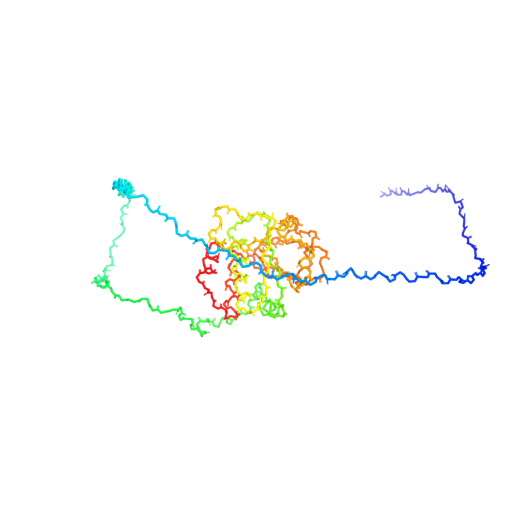8.040 -45.501 18.988 1.00 32.62 94 SER A CA 1
ATOM 670 C C . SER A 1 94 ? 7.185 -45.403 17.723 1.00 32.62 94 SER A C 1
ATOM 672 O O . SER A 1 94 ? 7.549 -44.759 16.745 1.00 32.62 94 SER A O 1
ATOM 674 N N . ARG A 1 95 ? 6.087 -46.155 17.758 1.00 31.50 95 ARG A N 1
ATOM 675 C CA . ARG A 1 95 ? 5.202 -46.575 16.668 1.00 31.50 95 ARG A CA 1
ATOM 676 C C . ARG A 1 95 ? 4.351 -45.423 16.131 1.00 31.50 95 ARG A C 1
ATOM 678 O O . ARG A 1 95 ? 3.771 -44.685 16.918 1.00 31.50 95 ARG A O 1
ATOM 685 N N . ILE A 1 96 ? 4.141 -45.388 14.816 1.00 33.91 96 ILE A N 1
ATOM 686 C CA . ILE A 1 96 ? 2.974 -44.734 14.209 1.00 33.91 96 ILE A CA 1
ATOM 687 C C . ILE A 1 96 ? 2.050 -45.847 13.710 1.00 33.91 96 ILE A C 1
ATOM 689 O O . ILE A 1 96 ? 2.461 -46.696 12.919 1.00 33.91 96 ILE A O 1
ATOM 693 N N . ALA A 1 97 ? 0.824 -45.876 14.229 1.00 33.00 97 ALA A N 1
ATOM 694 C CA . ALA A 1 97 ? -0.245 -46.733 13.731 1.00 33.00 97 ALA A CA 1
ATOM 695 C C . ALA A 1 97 ? -0.930 -46.061 12.522 1.00 33.00 97 ALA A C 1
ATOM 697 O O . ALA A 1 97 ? -1.086 -44.839 12.535 1.00 33.00 97 ALA A O 1
ATOM 698 N N . PRO A 1 98 ? -1.356 -46.815 11.493 1.00 39.62 98 PRO A N 1
ATOM 699 C CA . PRO A 1 98 ? -2.110 -46.271 10.372 1.00 39.62 98 PRO A CA 1
ATOM 700 C C . PRO A 1 98 ? -3.608 -46.285 10.695 1.00 39.62 98 PRO A C 1
ATOM 702 O O . PRO A 1 98 ? -4.135 -47.298 11.156 1.00 39.62 98 PRO A O 1
ATOM 705 N N . GLY A 1 99 ? -4.315 -45.189 10.421 1.00 31.02 99 GLY A N 1
ATOM 706 C CA . GLY A 1 99 ? -5.767 -45.183 10.557 1.00 31.02 99 GLY A CA 1
ATOM 707 C C . GLY A 1 99 ? -6.443 -43.872 10.175 1.00 31.02 99 GLY A C 1
ATOM 708 O O . GLY A 1 99 ? -6.245 -42.861 10.834 1.00 31.02 99 GLY A O 1
ATOM 709 N N . CYS A 1 100 ? -7.318 -43.985 9.173 1.00 29.38 100 CYS A N 1
ATOM 710 C CA . CYS A 1 100 ? -8.539 -43.199 8.972 1.00 29.38 100 CYS A CA 1
ATOM 711 C C . CYS A 1 100 ? -8.435 -41.879 8.187 1.00 29.38 100 CYS A C 1
ATOM 713 O O . CYS A 1 100 ? -8.483 -40.778 8.722 1.00 29.38 100 CYS A O 1
ATOM 715 N N . LEU A 1 101 ? -8.456 -42.043 6.860 1.00 41.81 101 LEU A N 1
ATOM 716 C CA . LEU A 1 101 ? -9.261 -41.219 5.956 1.00 41.81 101 LEU A CA 1
ATOM 717 C C . LEU A 1 101 ? -10.737 -41.298 6.376 1.00 41.81 101 LEU A C 1
ATOM 719 O O . LEU A 1 101 ? -11.288 -42.399 6.355 1.00 41.81 101 LEU A O 1
ATOM 723 N N . SER A 1 102 ? -11.343 -40.162 6.739 1.00 36.50 102 SER A N 1
ATOM 724 C CA . SER A 1 102 ? -12.751 -39.749 6.528 1.00 36.50 102 SER A CA 1
ATOM 725 C C . SER A 1 102 ? -13.127 -38.661 7.540 1.00 36.50 102 SER A C 1
ATOM 727 O O . SER A 1 102 ? -12.988 -38.891 8.737 1.00 36.50 102 SER A O 1
ATOM 729 N N . GLY A 1 103 ? -13.683 -37.536 7.078 1.00 30.36 103 GLY A N 1
ATOM 730 C CA . GLY A 1 103 ? -14.487 -36.648 7.929 1.00 30.36 103 GLY A CA 1
ATOM 731 C C . GLY A 1 103 ? -14.129 -35.164 7.866 1.00 30.36 103 GLY A C 1
ATOM 732 O O . GLY A 1 103 ? -13.167 -34.737 8.485 1.00 30.36 103 GLY A O 1
ATOM 733 N N . GLU A 1 104 ? -14.965 -34.426 7.135 1.00 35.38 104 GLU A N 1
ATOM 734 C CA . GLU A 1 104 ? -15.404 -33.037 7.354 1.00 35.38 104 GLU A CA 1
ATOM 735 C C . GLU A 1 104 ? -14.381 -31.902 7.555 1.00 35.38 104 GLU A C 1
ATOM 737 O O . GLU A 1 104 ? -13.631 -31.821 8.523 1.00 35.38 104 GLU A O 1
ATOM 742 N N . LEU A 1 105 ? -14.481 -30.915 6.658 1.00 50.69 105 LEU A N 1
ATOM 743 C CA . LEU A 1 105 ? -14.007 -29.553 6.881 1.00 50.69 105 LEU A CA 1
ATOM 744 C C . LEU A 1 105 ? -14.768 -28.955 8.076 1.00 50.69 105 LEU A C 1
ATOM 746 O O . LEU A 1 105 ? -15.960 -28.672 7.981 1.00 50.69 105 LEU A O 1
ATOM 750 N N . SER A 1 106 ? -14.065 -28.746 9.185 1.00 37.88 106 SER A N 1
ATOM 751 C CA . SER A 1 106 ? -14.507 -27.926 10.317 1.00 37.88 106 SER A CA 1
ATOM 752 C C . SER A 1 106 ? -13.533 -26.758 10.542 1.00 37.88 106 SER A C 1
ATOM 754 O O . SER A 1 106 ? -12.416 -26.790 10.021 1.00 37.88 106 SER A O 1
ATOM 756 N N . PRO A 1 107 ? -13.986 -25.676 11.201 1.00 46.94 107 PRO A N 1
ATOM 757 C CA . PRO A 1 107 ? -13.805 -24.313 10.714 1.00 46.94 107 PRO A CA 1
ATOM 758 C C . PRO A 1 107 ? -12.621 -23.579 11.355 1.00 46.94 107 PRO A C 1
ATOM 760 O O . PRO A 1 107 ? -11.982 -24.099 12.258 1.00 46.94 107 PRO A O 1
ATOM 763 N N . ALA A 1 108 ? -12.376 -22.373 10.821 1.00 42.19 108 ALA A N 1
ATOM 764 C CA . ALA A 1 108 ? -11.625 -21.228 11.350 1.00 42.19 108 ALA A CA 1
ATOM 765 C C . ALA A 1 108 ? -10.613 -21.491 12.481 1.00 42.19 108 ALA A C 1
ATOM 767 O O . ALA A 1 108 ? -10.970 -21.947 13.564 1.00 42.19 108 ALA A O 1
ATOM 768 N N . CYS A 1 109 ? -9.365 -21.069 12.245 1.00 34.88 109 CYS A N 1
ATOM 769 C CA . CYS A 1 109 ? -8.300 -21.012 13.244 1.00 34.88 109 CYS A CA 1
ATOM 770 C C . CYS A 1 109 ? -8.833 -20.582 14.623 1.00 34.88 109 CYS A C 1
ATOM 772 O O . CYS A 1 109 ? -9.342 -19.463 14.744 1.00 34.88 109 CYS A O 1
ATOM 774 N N . PRO A 1 110 ? -8.690 -21.408 15.672 1.00 37.78 110 PRO A N 1
ATOM 775 C CA . PRO A 1 110 ? -8.892 -20.935 17.026 1.00 37.78 110 PRO A CA 1
ATOM 776 C C . PRO A 1 110 ? -7.690 -20.054 17.376 1.00 37.78 110 PRO A C 1
ATOM 778 O O . PRO A 1 110 ? -6.634 -20.544 17.767 1.00 37.78 110 PRO A O 1
ATOM 781 N N . MET A 1 111 ? -7.832 -18.744 17.190 1.00 43.47 111 MET A N 1
ATOM 782 C CA . MET A 1 111 ? -6.952 -17.776 17.835 1.00 43.47 111 MET A CA 1
ATOM 783 C C . MET A 1 111 ? -7.446 -17.635 19.272 1.00 43.47 111 MET A C 1
ATOM 785 O O . MET A 1 111 ? -8.476 -17.013 19.519 1.00 43.47 111 MET A O 1
ATOM 789 N N . ASP A 1 112 ? -6.737 -18.254 20.212 1.00 37.03 112 ASP A N 1
ATOM 790 C CA . ASP A 1 112 ? -6.842 -17.890 21.620 1.00 37.03 112 ASP A CA 1
ATOM 791 C C . ASP A 1 112 ? -6.166 -16.515 21.797 1.00 37.03 112 ASP A C 1
ATOM 793 O O . ASP A 1 112 ? -4.945 -16.418 21.624 1.00 37.03 112 ASP A O 1
ATOM 797 N N . PRO A 1 113 ? -6.905 -15.433 22.112 1.00 47.22 113 PRO A N 1
ATOM 798 C CA . PRO A 1 113 ? -6.309 -14.114 22.321 1.00 47.22 113 PRO A CA 1
ATOM 799 C C . PRO A 1 113 ? -5.371 -14.070 23.541 1.00 47.22 113 PRO A C 1
ATOM 801 O O . PRO A 1 113 ? -4.670 -13.078 23.729 1.00 47.22 113 PRO A O 1
ATOM 804 N N . ALA A 1 114 ? -5.329 -15.124 24.366 1.00 42.88 114 ALA A N 1
ATOM 805 C CA . ALA A 1 114 ? -4.500 -15.204 25.565 1.00 42.88 114 ALA A CA 1
ATOM 806 C C . ALA A 1 114 ? -3.133 -15.893 25.366 1.00 42.88 114 ALA A C 1
ATOM 808 O O . ALA A 1 114 ? -2.356 -15.973 26.317 1.00 42.88 114 ALA A O 1
ATOM 809 N N . ALA A 1 115 ? -2.795 -16.371 24.161 1.00 39.47 115 ALA A N 1
ATOM 810 C CA . ALA A 1 115 ? -1.568 -17.146 23.927 1.00 39.47 115 ALA A CA 1
ATOM 811 C C . ALA A 1 115 ? -0.355 -16.332 23.428 1.00 39.47 115 ALA A C 1
ATOM 813 O O . ALA A 1 115 ? 0.640 -16.916 22.995 1.00 39.47 115 ALA A O 1
ATOM 814 N N . VAL A 1 116 ? -0.386 -14.997 23.512 1.00 47.34 116 VAL A N 1
ATOM 815 C CA . VAL A 1 116 ? 0.836 -14.189 23.368 1.00 47.34 116 VAL A CA 1
ATOM 816 C C . VAL A 1 116 ? 1.508 -14.123 24.744 1.00 47.34 116 VAL A C 1
ATOM 818 O O . VAL A 1 116 ? 0.962 -13.484 25.646 1.00 47.34 116 VAL A O 1
ATOM 821 N N . PRO A 1 117 ? 2.665 -14.775 24.972 1.00 39.72 117 PRO A N 1
ATOM 822 C CA . PRO A 1 117 ? 3.342 -14.667 26.255 1.00 39.72 117 PRO A CA 1
ATOM 823 C C . PRO A 1 117 ? 3.729 -13.205 26.488 1.00 39.72 117 PRO A C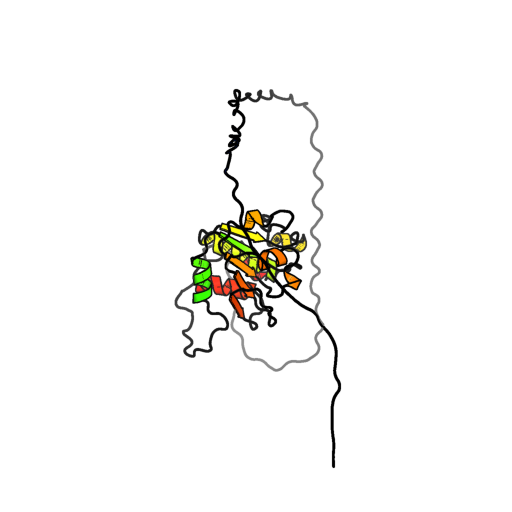 1
ATOM 825 O O . PRO A 1 117 ? 4.445 -12.611 25.680 1.00 39.72 117 PRO A O 1
ATOM 828 N N . ALA A 1 118 ? 3.274 -12.637 27.606 1.00 43.59 118 ALA A N 1
ATOM 829 C CA . ALA A 1 118 ? 3.684 -11.318 28.065 1.00 43.59 118 ALA A CA 1
ATOM 830 C C . ALA A 1 118 ? 5.200 -11.326 28.320 1.00 43.59 118 ALA A C 1
ATOM 832 O O . ALA A 1 118 ? 5.673 -11.739 29.380 1.00 43.59 118 ALA A O 1
ATOM 833 N N . ARG A 1 119 ? 5.984 -10.908 27.323 1.00 44.22 119 ARG A N 1
ATOM 834 C CA . ARG A 1 119 ? 7.421 -10.697 27.486 1.00 44.22 119 ARG A CA 1
ATOM 835 C C . ARG A 1 119 ? 7.627 -9.361 28.187 1.00 44.22 119 ARG A C 1
ATOM 837 O O . ARG A 1 119 ? 7.535 -8.293 27.594 1.00 44.22 119 ARG A O 1
ATOM 844 N N . SER A 1 120 ? 7.905 -9.442 29.482 1.00 53.88 120 SER A N 1
ATOM 845 C CA . SER A 1 120 ? 8.365 -8.330 30.302 1.00 53.88 120 SER A CA 1
ATOM 846 C C . SER A 1 120 ? 9.836 -8.014 30.002 1.00 53.88 120 SER A C 1
ATOM 848 O O . SER A 1 120 ? 10.736 -8.539 30.651 1.00 53.88 120 SER A O 1
ATOM 850 N N . SER A 1 121 ? 10.065 -7.156 29.012 1.00 47.22 121 SER A N 1
ATOM 851 C CA . SER A 1 121 ? 11.228 -6.267 28.891 1.00 47.22 121 SER A CA 1
ATOM 852 C C . SER A 1 121 ? 10.963 -5.375 27.683 1.00 47.22 121 SER A C 1
ATOM 854 O O . SER A 1 121 ? 10.928 -5.884 26.567 1.00 47.22 121 SER A O 1
ATOM 856 N N . VAL A 1 122 ? 10.729 -4.077 27.885 1.00 47.50 122 VAL A N 1
ATOM 857 C CA . VAL A 1 122 ? 10.475 -3.140 26.779 1.00 47.50 122 VAL A CA 1
ATOM 858 C C . VAL A 1 122 ? 11.797 -2.885 26.048 1.00 47.50 122 VAL A C 1
ATOM 860 O O . VAL A 1 122 ? 12.464 -1.879 26.262 1.00 47.50 122 VAL A O 1
ATOM 863 N N . SER A 1 123 ? 12.212 -3.825 25.201 1.00 54.81 123 SER A N 1
ATOM 864 C CA . SER A 1 123 ? 12.866 -3.446 23.954 1.00 54.81 123 SER A CA 1
ATOM 865 C C . SER A 1 123 ? 11.824 -2.640 23.190 1.00 54.81 123 SER A C 1
ATOM 867 O O . SER A 1 123 ? 10.730 -3.157 22.964 1.00 54.81 123 SER A O 1
ATOM 869 N N . ALA A 1 124 ? 12.110 -1.372 22.888 1.00 65.19 124 ALA A N 1
ATOM 870 C CA . ALA A 1 124 ? 11.217 -0.566 22.066 1.00 65.19 124 ALA A CA 1
ATOM 871 C C . ALA A 1 124 ? 10.954 -1.345 20.772 1.00 65.19 124 ALA A C 1
ATOM 873 O O . ALA A 1 124 ? 11.902 -1.673 20.056 1.00 65.19 124 ALA A O 1
ATOM 874 N N . GLU A 1 125 ? 9.698 -1.733 20.541 1.00 79.62 125 GLU A N 1
ATOM 875 C CA . GLU A 1 125 ? 9.326 -2.347 19.273 1.00 79.62 125 GLU A CA 1
ATOM 876 C C . GLU A 1 125 ? 9.682 -1.355 18.152 1.00 79.62 125 GLU A C 1
ATOM 878 O O . GLU A 1 125 ? 9.508 -0.146 18.336 1.00 79.62 125 GLU A O 1
ATOM 883 N N . PRO A 1 126 ? 10.210 -1.832 17.015 1.00 89.75 126 PRO A N 1
ATOM 884 C CA . PRO A 1 126 ? 10.664 -0.960 15.931 1.00 89.75 126 PRO A CA 1
ATOM 885 C C . PRO A 1 126 ? 9.532 -0.098 15.349 1.00 89.75 126 PRO A C 1
ATOM 887 O O . PRO A 1 126 ? 9.781 0.999 14.855 1.00 89.75 126 PRO A O 1
ATOM 890 N N . ILE A 1 127 ? 8.282 -0.553 15.481 1.00 96.69 127 ILE A N 1
ATOM 891 C CA . ILE A 1 127 ? 7.075 0.145 15.037 1.00 96.69 127 ILE A CA 1
ATOM 892 C C . ILE A 1 127 ? 6.179 0.467 16.240 1.00 96.69 127 ILE A C 1
ATOM 894 O O . ILE A 1 127 ? 5.844 -0.412 17.034 1.00 96.69 127 ILE A O 1
ATOM 898 N N . ASP A 1 128 ? 5.716 1.717 16.335 1.00 97.31 128 ASP A N 1
ATOM 899 C CA . ASP A 1 128 ? 4.614 2.101 17.227 1.00 97.31 128 ASP A CA 1
ATOM 900 C C . ASP A 1 128 ? 3.270 1.699 16.597 1.00 97.31 128 ASP A C 1
ATOM 902 O O . ASP A 1 128 ? 2.627 2.454 15.859 1.00 97.31 128 ASP A O 1
ATOM 906 N N . TRP A 1 129 ? 2.845 0.468 16.879 1.00 97.56 129 TRP A N 1
ATOM 907 C CA . TRP A 1 129 ? 1.632 -0.113 16.303 1.00 97.56 129 TRP A CA 1
ATOM 908 C C . TRP A 1 129 ? 0.351 0.595 16.726 1.00 97.56 129 TRP A C 1
ATOM 910 O O . TRP A 1 129 ? -0.585 0.687 15.933 1.00 97.56 129 TRP A O 1
ATOM 920 N N . ALA A 1 130 ? 0.292 1.111 17.955 1.00 97.69 130 ALA A N 1
ATOM 921 C CA . ALA A 1 130 ? -0.880 1.838 18.430 1.00 97.69 130 ALA A CA 1
ATOM 922 C C . ALA A 1 130 ? -1.062 3.135 17.632 1.00 97.69 130 ALA A C 1
ATOM 924 O O . ALA A 1 130 ? -2.181 3.477 17.241 1.00 97.69 130 ALA A O 1
ATOM 925 N N . ARG A 1 131 ? 0.046 3.821 17.333 1.00 98.06 131 ARG A N 1
ATOM 926 C CA . ARG A 1 131 ? 0.049 5.032 16.516 1.00 98.06 131 ARG A CA 1
ATOM 927 C C . ARG A 1 131 ? -0.300 4.754 15.054 1.00 98.06 131 ARG A C 1
ATOM 929 O O . ARG A 1 131 ? -1.154 5.456 14.513 1.00 98.06 131 ARG A O 1
ATOM 936 N N . LEU A 1 132 ? 0.261 3.702 14.448 1.00 98.50 132 LEU A N 1
ATOM 937 C CA . LEU A 1 132 ? -0.106 3.263 13.092 1.00 98.50 132 LEU A CA 1
ATOM 938 C C . LEU A 1 132 ? -1.603 2.942 12.989 1.00 98.50 132 LEU A C 1
ATOM 940 O O . LEU A 1 132 ? -2.303 3.460 12.118 1.00 98.50 132 LEU A O 1
ATOM 944 N N . ILE A 1 133 ? -2.119 2.129 13.914 1.00 98.44 133 ILE A N 1
ATOM 945 C CA . ILE A 1 133 ? -3.544 1.788 13.968 1.00 98.44 133 ILE A CA 1
ATOM 946 C C . ILE A 1 133 ? -4.390 3.055 14.151 1.00 98.44 133 ILE A C 1
ATOM 948 O O . ILE A 1 133 ? -5.426 3.181 13.505 1.00 98.44 133 ILE A O 1
ATOM 952 N N . GLY A 1 134 ? -3.947 4.017 14.964 1.00 98.31 134 GLY A N 1
ATOM 953 C CA . GLY A 1 134 ? -4.620 5.305 15.145 1.00 98.31 134 GLY A CA 1
ATOM 954 C C . GLY A 1 134 ? -4.776 6.100 13.844 1.00 98.31 134 GLY A C 1
ATOM 955 O O . GLY A 1 134 ? -5.884 6.547 13.537 1.00 98.31 134 GLY A O 1
ATOM 956 N N . TRP A 1 135 ? -3.708 6.220 13.047 1.00 98.38 135 TRP A N 1
ATOM 957 C CA . TRP A 1 135 ? -3.765 6.829 11.710 1.00 98.38 135 TRP A CA 1
ATOM 958 C C . TRP A 1 135 ? -4.778 6.122 10.811 1.00 98.38 135 TRP A C 1
ATOM 960 O O . TRP A 1 135 ? -5.657 6.761 10.226 1.00 98.38 135 TRP A O 1
ATOM 970 N N . LEU A 1 136 ? -4.689 4.792 10.738 1.00 98.38 136 LEU A N 1
ATOM 971 C CA . LEU A 1 136 ? -5.564 3.998 9.886 1.00 98.38 136 LEU A CA 1
ATOM 972 C C . LEU A 1 136 ? -7.020 4.093 10.350 1.00 98.38 136 LEU A C 1
ATOM 974 O O . LEU A 1 136 ? -7.900 4.234 9.512 1.00 98.38 136 LEU A O 1
ATOM 978 N N . GLN A 1 137 ? -7.306 4.074 11.654 1.00 97.81 137 GLN A N 1
ATOM 979 C CA . GLN A 1 137 ? -8.658 4.202 12.212 1.00 97.81 137 GLN A CA 1
ATOM 980 C C . GLN A 1 137 ? -9.327 5.532 11.850 1.00 97.81 137 GLN A C 1
ATOM 982 O O . GLN A 1 137 ? -10.513 5.526 11.519 1.00 97.81 137 GLN A O 1
ATOM 987 N N . GLN A 1 138 ? -8.584 6.640 11.885 1.00 97.50 138 GLN A N 1
ATOM 988 C CA . GLN A 1 138 ? -9.102 7.981 11.589 1.00 97.50 138 GLN A CA 1
ATOM 989 C C . GLN A 1 138 ? -9.425 8.181 10.101 1.00 97.50 138 GLN A C 1
ATOM 991 O O . GLN A 1 138 ? -10.358 8.917 9.773 1.00 97.50 138 GLN A O 1
ATOM 996 N N . ALA A 1 139 ? -8.690 7.509 9.214 1.00 98.00 139 ALA A N 1
ATOM 997 C CA . ALA A 1 139 ? -8.885 7.592 7.772 1.00 98.00 139 ALA A CA 1
ATOM 998 C C . ALA A 1 139 ? -10.154 6.861 7.307 1.00 98.00 139 ALA A C 1
ATOM 1000 O O . ALA A 1 139 ? -10.472 5.761 7.780 1.00 98.00 139 ALA A O 1
ATOM 1001 N N . ARG A 1 140 ? -10.866 7.442 6.336 1.00 98.06 140 ARG A N 1
ATOM 1002 C CA . ARG A 1 140 ? -12.033 6.828 5.680 1.00 98.06 140 ARG A CA 1
ATOM 1003 C C . ARG A 1 140 ? -11.742 6.437 4.237 1.00 98.06 140 ARG A C 1
ATOM 1005 O O . ARG A 1 140 ? -12.316 5.456 3.764 1.00 98.06 140 ARG A O 1
ATOM 1012 N N . ARG A 1 141 ? -10.897 7.200 3.541 1.00 98.31 141 ARG A N 1
ATOM 1013 C CA . ARG A 1 141 ? -10.580 7.031 2.119 1.00 98.31 141 ARG A CA 1
ATOM 1014 C C . ARG A 1 141 ? -9.069 6.991 1.958 1.00 98.31 141 ARG A C 1
ATOM 1016 O O . ARG A 1 141 ? -8.404 8.017 2.042 1.00 98.31 141 ARG A O 1
ATOM 1023 N N . VAL A 1 142 ? -8.536 5.799 1.739 1.00 98.62 142 VAL A N 1
ATOM 1024 C CA . VAL A 1 142 ? -7.098 5.538 1.771 1.00 98.62 142 VAL A CA 1
ATOM 1025 C C . VAL A 1 142 ? -6.589 5.268 0.362 1.00 98.62 142 VAL A C 1
ATOM 1027 O O . VAL A 1 142 ? -7.145 4.434 -0.349 1.00 98.62 142 VAL A O 1
ATOM 1030 N N . VAL A 1 143 ? -5.507 5.936 -0.029 1.00 98.56 143 VAL A N 1
ATOM 1031 C CA . VAL A 1 143 ? -4.736 5.561 -1.220 1.00 98.56 143 VAL A CA 1
ATOM 1032 C C . VAL A 1 143 ? -3.517 4.779 -0.765 1.00 98.56 143 VAL A C 1
ATOM 1034 O O . VAL A 1 143 ? -2.721 5.285 0.021 1.00 98.56 143 VAL A O 1
ATOM 1037 N N . VAL A 1 144 ? -3.367 3.559 -1.266 1.00 98.69 144 VAL A N 1
ATOM 1038 C CA . VAL A 1 144 ? -2.183 2.728 -1.040 1.00 98.69 144 VAL A CA 1
ATOM 1039 C C . VAL A 1 144 ? -1.316 2.797 -2.290 1.00 98.69 144 VAL A C 1
ATOM 1041 O O . VAL A 1 144 ? -1.799 2.529 -3.390 1.00 98.69 144 VAL A O 1
ATOM 1044 N N . VAL A 1 145 ? -0.050 3.173 -2.126 1.00 98.38 145 VAL A N 1
ATOM 1045 C CA . VAL A 1 145 ? 0.930 3.272 -3.212 1.00 98.38 145 VAL A CA 1
ATOM 1046 C C . VAL A 1 145 ? 2.124 2.387 -2.915 1.00 98.38 145 VAL A C 1
ATOM 1048 O O . VAL A 1 145 ? 2.603 2.368 -1.788 1.00 98.38 145 VAL A O 1
ATOM 1051 N N . THR A 1 146 ? 2.650 1.720 -3.937 1.00 98.44 146 THR A N 1
ATOM 1052 C CA . THR A 1 146 ? 3.909 0.971 -3.846 1.00 98.44 146 THR A CA 1
ATOM 1053 C C . THR A 1 146 ? 4.858 1.317 -5.001 1.00 98.44 146 THR A C 1
ATOM 1055 O O . THR A 1 146 ? 4.555 2.171 -5.842 1.00 98.44 146 THR A O 1
ATOM 1058 N N . HIS A 1 147 ? 6.040 0.708 -5.028 1.00 97.69 147 HIS A N 1
ATOM 1059 C CA . HIS A 1 147 ? 7.117 1.069 -5.938 1.00 97.69 147 HIS A CA 1
ATOM 1060 C C . HIS A 1 147 ? 6.918 0.619 -7.397 1.00 97.69 147 HIS A C 1
ATOM 1062 O O . HIS A 1 147 ? 6.198 -0.326 -7.707 1.00 97.69 147 HIS A O 1
ATOM 1068 N N . VAL A 1 148 ? 7.658 1.248 -8.314 1.00 96.88 148 VAL A N 1
ATOM 1069 C CA . VAL A 1 148 ? 7.588 1.070 -9.778 1.00 96.88 148 VAL A CA 1
ATOM 1070 C C . VAL A 1 148 ? 7.863 -0.330 -10.314 1.00 96.88 148 VAL A C 1
ATOM 1072 O O . VAL A 1 148 ? 7.454 -0.631 -11.434 1.00 96.88 148 VAL A O 1
ATOM 1075 N N . ARG A 1 149 ? 8.595 -1.165 -9.576 1.00 95.50 149 ARG A N 1
ATOM 1076 C CA . ARG A 1 149 ? 8.996 -2.505 -10.020 1.00 95.50 149 ARG A CA 1
ATOM 1077 C C . ARG A 1 149 ? 8.299 -3.543 -9.149 1.00 95.50 149 ARG A C 1
ATOM 1079 O O . ARG A 1 149 ? 8.949 -4.048 -8.249 1.00 95.50 149 ARG A O 1
ATOM 1086 N N . PRO A 1 150 ? 7.006 -3.823 -9.375 1.00 92.88 150 PRO A N 1
ATOM 1087 C CA . PRO A 1 150 ? 6.242 -4.676 -8.480 1.00 92.88 150 PRO A CA 1
ATOM 1088 C C . PRO A 1 150 ? 6.861 -6.070 -8.400 1.00 92.88 150 PRO A C 1
ATOM 1090 O O . PRO A 1 150 ? 7.157 -6.687 -9.428 1.00 92.88 150 PRO A O 1
ATOM 1093 N N . ASP A 1 151 ? 7.007 -6.557 -7.180 1.00 97.94 151 ASP A N 1
ATOM 1094 C CA . ASP A 1 151 ? 7.313 -7.937 -6.846 1.00 97.94 151 ASP A CA 1
ATOM 1095 C C . ASP A 1 151 ? 6.204 -8.497 -5.940 1.00 97.94 151 ASP A C 1
ATOM 1097 O O . ASP A 1 151 ? 5.118 -7.914 -5.827 1.00 97.94 151 ASP A O 1
ATOM 1101 N N . CYS A 1 152 ? 6.431 -9.677 -5.363 1.00 98.31 152 CYS A N 1
ATOM 1102 C CA . CYS A 1 152 ? 5.434 -10.293 -4.501 1.00 98.31 152 CYS A CA 1
ATOM 1103 C C . CYS A 1 152 ? 5.219 -9.516 -3.197 1.00 98.31 152 CYS A C 1
ATOM 1105 O O . CYS A 1 152 ? 4.078 -9.490 -2.740 1.00 98.31 152 CYS A O 1
ATOM 1107 N N . ASP A 1 153 ? 6.251 -8.878 -2.636 1.00 98.75 153 ASP A N 1
ATOM 1108 C CA . ASP A 1 153 ? 6.129 -8.150 -1.372 1.00 98.75 153 ASP A CA 1
ATOM 1109 C C . ASP A 1 153 ? 5.311 -6.879 -1.574 1.00 98.75 153 ASP A C 1
ATOM 1111 O O . ASP A 1 153 ? 4.231 -6.739 -0.998 1.00 98.75 153 ASP A O 1
ATOM 1115 N N . ALA A 1 154 ? 5.712 -6.031 -2.520 1.00 98.44 154 ALA A N 1
ATOM 1116 C CA . ALA A 1 154 ? 4.998 -4.811 -2.874 1.00 98.44 154 ALA A CA 1
ATOM 1117 C C . ALA A 1 154 ? 3.518 -5.051 -3.211 1.00 98.44 154 ALA A C 1
ATOM 1119 O O . ALA A 1 154 ? 2.630 -4.352 -2.710 1.00 98.44 154 ALA A O 1
ATOM 1120 N N . LEU A 1 155 ? 3.223 -6.044 -4.061 1.00 98.62 155 LEU A N 1
ATOM 1121 C CA . LEU A 1 155 ? 1.844 -6.360 -4.445 1.00 98.62 155 LEU A CA 1
ATOM 1122 C C . LEU A 1 155 ? 1.079 -7.024 -3.300 1.00 98.62 155 LEU A C 1
ATOM 1124 O O . LEU A 1 155 ? -0.035 -6.601 -2.986 1.00 98.62 155 LEU A O 1
ATOM 1128 N N . GLY A 1 156 ? 1.658 -8.060 -2.693 1.00 98.69 156 GLY A N 1
ATOM 1129 C CA . GLY A 1 156 ? 1.016 -8.873 -1.667 1.00 98.69 156 GLY A CA 1
ATOM 1130 C C . GLY A 1 156 ? 0.688 -8.066 -0.417 1.00 98.69 156 GLY A C 1
ATOM 1131 O O . GLY A 1 156 ? -0.456 -8.080 0.040 1.00 98.69 156 GLY A O 1
ATOM 1132 N N . SER A 1 157 ? 1.647 -7.289 0.085 1.00 98.88 157 SER A N 1
ATOM 1133 C CA . SER A 1 157 ? 1.447 -6.404 1.234 1.00 98.88 157 SER A CA 1
ATOM 1134 C C . SER A 1 157 ? 0.395 -5.324 0.952 1.00 98.88 157 SER A C 1
ATOM 1136 O O . SER A 1 157 ? -0.499 -5.117 1.775 1.00 98.88 157 SER A O 1
ATOM 1138 N N . SER A 1 158 ? 0.422 -4.693 -0.228 1.00 98.81 158 SER A N 1
ATOM 1139 C CA . SER A 1 158 ? -0.546 -3.655 -0.611 1.00 98.81 158 SER A CA 1
ATOM 1140 C C . SER A 1 158 ? -1.971 -4.194 -0.756 1.00 98.81 158 SER A C 1
ATOM 1142 O O . SER A 1 158 ? -2.911 -3.591 -0.236 1.00 98.81 158 SER A O 1
ATOM 1144 N N . LEU A 1 159 ? -2.148 -5.328 -1.444 1.00 98.81 159 LEU A N 1
ATOM 1145 C CA . LEU A 1 159 ? -3.463 -5.947 -1.649 1.00 98.81 159 LEU A CA 1
ATOM 1146 C C . LEU A 1 159 ? -4.055 -6.452 -0.334 1.00 98.81 159 LEU A C 1
ATOM 1148 O O . LEU A 1 159 ? -5.227 -6.197 -0.047 1.00 98.81 159 LEU A O 1
ATOM 1152 N N . ALA A 1 160 ? -3.237 -7.105 0.493 1.00 98.81 160 ALA A N 1
ATOM 1153 C CA . ALA A 1 160 ? -3.674 -7.577 1.796 1.00 98.81 160 ALA A CA 1
ATOM 1154 C C . ALA A 1 160 ? -4.041 -6.404 2.710 1.00 98.81 160 ALA A C 1
ATOM 1156 O O . ALA A 1 160 ? -5.110 -6.423 3.318 1.00 98.81 160 ALA A O 1
ATOM 1157 N N . LEU A 1 161 ? -3.216 -5.351 2.759 1.00 98.88 161 LEU A N 1
ATOM 1158 C CA . LEU A 1 161 ? -3.533 -4.138 3.509 1.00 98.88 161 LEU A CA 1
ATOM 1159 C C . LEU A 1 161 ? -4.845 -3.516 3.021 1.00 98.88 161 LEU A C 1
ATOM 1161 O O . LEU A 1 161 ? -5.687 -3.157 3.842 1.00 98.88 161 LEU A O 1
ATOM 1165 N N . GLY A 1 162 ? -5.049 -3.429 1.705 1.00 98.62 162 GLY A N 1
ATOM 1166 C CA . GLY A 1 162 ? -6.298 -2.938 1.135 1.00 98.62 162 GLY A CA 1
ATOM 1167 C C . GLY A 1 162 ? -7.507 -3.745 1.602 1.00 98.62 162 GLY A C 1
ATOM 1168 O O . GLY A 1 162 ? -8.445 -3.167 2.147 1.00 98.62 162 GLY A O 1
ATOM 1169 N N . SER A 1 163 ? -7.436 -5.076 1.516 1.00 98.31 163 SER A N 1
ATOM 1170 C CA . SER A 1 163 ? -8.496 -5.971 1.998 1.00 98.31 163 SER A CA 1
ATOM 1171 C C . SER A 1 163 ? -8.793 -5.781 3.493 1.00 98.31 163 SER A C 1
ATOM 1173 O O . SER A 1 163 ? -9.955 -5.711 3.902 1.00 98.31 163 SER A O 1
ATOM 1175 N N . LEU A 1 164 ? -7.759 -5.638 4.331 1.00 98.31 164 LEU A N 1
ATOM 1176 C CA . LEU A 1 164 ? -7.922 -5.375 5.766 1.00 98.31 164 LEU A CA 1
ATOM 1177 C C . LEU A 1 164 ? -8.637 -4.049 6.026 1.00 98.31 164 LEU A C 1
ATOM 1179 O O . LEU A 1 164 ? -9.543 -3.980 6.855 1.00 98.31 164 LEU A O 1
ATOM 1183 N N . LEU A 1 165 ? -8.248 -2.994 5.315 1.00 98.50 165 LEU A N 1
ATOM 1184 C CA . LEU A 1 165 ? -8.843 -1.669 5.459 1.00 98.50 165 LEU A CA 1
ATOM 1185 C C . LEU A 1 165 ? -10.302 -1.646 4.975 1.00 98.50 165 LEU A C 1
ATOM 1187 O O . LEU A 1 165 ? -11.152 -1.062 5.651 1.00 98.50 165 LEU A O 1
ATOM 1191 N N . GLU A 1 166 ? -10.624 -2.326 3.874 1.00 97.81 166 GLU A N 1
ATOM 1192 C CA . GLU A 1 166 ? -12.000 -2.476 3.381 1.00 97.81 166 GLU A CA 1
ATOM 1193 C C . GLU A 1 166 ? -12.895 -3.227 4.374 1.00 97.81 166 GLU A C 1
ATOM 1195 O O . GLU A 1 166 ? -14.020 -2.799 4.640 1.00 97.81 166 GLU A O 1
ATOM 1200 N N . ARG A 1 167 ? -12.381 -4.288 5.013 1.00 96.19 167 ARG A N 1
ATOM 1201 C CA . ARG A 1 167 ? -13.078 -5.002 6.103 1.00 96.19 167 ARG A CA 1
ATOM 1202 C C . ARG A 1 167 ? -13.399 -4.097 7.292 1.00 96.19 167 ARG A C 1
ATOM 1204 O O . ARG A 1 167 ? -14.391 -4.322 7.981 1.00 96.19 167 ARG A O 1
ATOM 1211 N N . MET A 1 168 ? -12.602 -3.052 7.501 1.00 96.50 168 MET A N 1
ATOM 1212 C CA . MET A 1 168 ? -12.837 -2.013 8.509 1.00 96.50 168 MET A CA 1
ATOM 1213 C C . MET A 1 168 ? -13.749 -0.878 8.011 1.00 96.50 168 MET A C 1
ATOM 1215 O O . MET A 1 168 ? -13.852 0.163 8.664 1.00 96.50 168 MET A O 1
ATOM 1219 N N . GLY A 1 169 ? -14.415 -1.057 6.866 1.00 97.50 169 GLY A N 1
ATOM 1220 C CA . GLY A 1 169 ? -15.376 -0.112 6.299 1.00 97.50 169 GLY A CA 1
ATOM 1221 C C . GLY A 1 169 ? -14.743 1.086 5.591 1.00 97.50 169 GLY A C 1
ATOM 1222 O O . GLY A 1 169 ? -15.407 2.109 5.415 1.00 97.50 169 GLY A O 1
ATOM 1223 N N . LYS A 1 170 ? -13.462 0.996 5.220 1.00 98.25 170 LYS A N 1
ATOM 1224 C CA . LYS A 1 170 ? -12.750 2.061 4.502 1.00 98.25 170 LYS A CA 1
ATOM 1225 C C . LYS A 1 170 ? -12.926 1.898 3.002 1.00 98.25 170 LYS A C 1
ATOM 1227 O O . LYS A 1 170 ? -13.113 0.794 2.505 1.00 98.25 170 LYS A O 1
ATOM 1232 N N . GLN A 1 171 ? -12.830 3.005 2.281 1.00 98.12 171 GLN A N 1
ATOM 1233 C CA . GLN A 1 171 ? -12.686 2.978 0.829 1.00 98.12 171 GLN A CA 1
ATOM 1234 C C . GLN A 1 171 ? -11.198 2.991 0.517 1.00 98.12 171 GLN A C 1
ATOM 1236 O O . GLN A 1 171 ? -10.488 3.885 0.983 1.00 98.12 171 GLN A O 1
ATOM 1241 N N . VAL A 1 172 ? -10.731 2.009 -0.243 1.00 98.31 172 VAL A N 1
ATOM 1242 C CA . VAL A 1 172 ? -9.316 1.875 -0.571 1.00 98.31 172 VAL A CA 1
ATOM 1243 C C . VAL A 1 172 ? -9.128 1.978 -2.071 1.00 98.31 172 VAL A C 1
ATOM 1245 O O . VAL A 1 172 ? -9.898 1.423 -2.849 1.00 98.31 172 VAL A O 1
ATOM 1248 N N . LEU A 1 173 ? -8.083 2.689 -2.474 1.00 98.06 173 LEU A N 1
ATOM 1249 C CA . LEU A 1 173 ? -7.605 2.679 -3.841 1.00 98.06 173 LEU A CA 1
ATOM 1250 C C . LEU A 1 173 ? -6.152 2.212 -3.868 1.00 98.06 173 LEU A C 1
ATOM 1252 O O . LEU A 1 173 ? -5.279 2.858 -3.289 1.00 98.06 173 LEU A O 1
ATOM 1256 N N . LEU A 1 174 ? -5.907 1.102 -4.560 1.00 98.38 174 LEU A N 1
ATOM 1257 C CA . LEU A 1 174 ? -4.572 0.554 -4.777 1.00 98.38 174 LEU A CA 1
ATOM 1258 C C . LEU A 1 174 ? -3.984 1.142 -6.057 1.00 98.38 174 LEU A C 1
ATOM 1260 O O . LEU A 1 174 ? -4.578 1.033 -7.133 1.00 98.38 174 LEU A O 1
ATOM 1264 N N . VAL A 1 175 ? -2.825 1.781 -5.943 1.00 97.62 175 VAL A N 1
ATOM 1265 C CA . VAL A 1 175 ? -2.225 2.548 -7.032 1.00 97.62 175 VAL A CA 1
ATOM 1266 C C . VAL A 1 175 ? -0.760 2.174 -7.205 1.00 97.62 175 VAL A C 1
ATOM 1268 O O . VAL A 1 175 ? 0.016 2.142 -6.255 1.00 97.62 175 VAL A O 1
ATOM 1271 N N . GLY A 1 176 ? -0.359 1.935 -8.449 1.00 94.88 176 GLY A N 1
ATOM 1272 C CA . GLY A 1 176 ? 1.036 1.711 -8.816 1.00 94.88 176 GLY A CA 1
ATOM 1273 C C . GLY A 1 176 ? 1.343 2.337 -10.175 1.00 94.88 176 GLY A C 1
ATOM 1274 O O . GLY A 1 176 ? 0.447 2.461 -11.009 1.00 94.88 176 GLY A O 1
ATOM 1275 N N . PRO A 1 177 ? 2.585 2.747 -10.463 1.00 92.69 177 PRO A N 1
ATOM 1276 C CA . PRO A 1 177 ? 2.966 3.281 -11.774 1.00 92.69 177 PRO A CA 1
ATOM 1277 C C . PRO A 1 177 ? 3.272 2.147 -12.777 1.00 92.69 177 PRO A C 1
ATOM 1279 O O . PRO A 1 177 ? 4.218 2.220 -13.559 1.00 92.69 177 PRO A O 1
ATOM 1282 N N . PHE A 1 178 ? 2.492 1.067 -12.734 1.00 94.62 178 PHE A N 1
ATOM 1283 C CA . PHE A 1 178 ? 2.704 -0.149 -13.512 1.00 94.62 178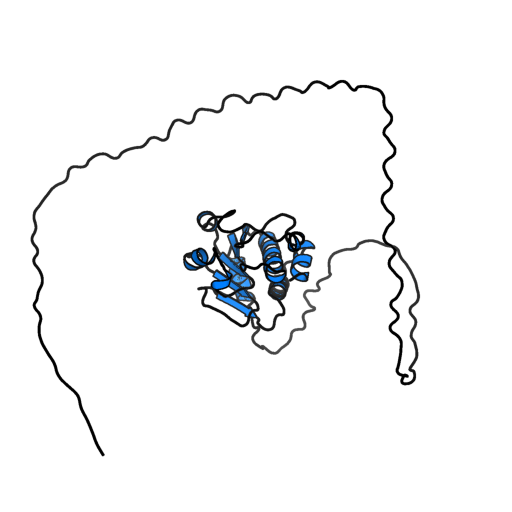 PHE A CA 1
ATOM 1284 C C . PHE A 1 178 ? 1.377 -0.828 -13.865 1.00 94.62 178 PHE A C 1
ATOM 1286 O O . PHE A 1 178 ? 0.335 -0.557 -13.274 1.00 94.62 178 PHE A O 1
ATOM 1293 N N . ASP A 1 179 ? 1.445 -1.739 -14.831 1.00 95.56 179 ASP A N 1
ATOM 1294 C CA . ASP A 1 179 ? 0.450 -2.792 -15.021 1.00 95.56 179 ASP A CA 1
ATOM 1295 C C . ASP A 1 179 ? 0.887 -4.026 -14.241 1.00 95.56 179 ASP A C 1
ATOM 1297 O O . ASP A 1 179 ? 2.067 -4.376 -14.305 1.00 95.56 179 ASP A O 1
ATOM 1301 N N . VAL A 1 180 ? -0.034 -4.703 -13.547 1.00 97.25 180 VAL A N 1
ATOM 1302 C CA . VAL A 1 180 ? 0.296 -5.945 -12.831 1.00 97.25 180 VAL A CA 1
ATOM 1303 C C . VAL A 1 180 ? 0.836 -6.976 -13.837 1.00 97.25 180 VAL A C 1
ATOM 1305 O O . VAL A 1 180 ? 0.102 -7.395 -14.748 1.00 97.25 180 VAL A O 1
ATOM 1308 N N . PRO A 1 181 ? 2.113 -7.394 -13.709 1.00 96.62 181 PRO A N 1
ATOM 1309 C CA . PRO A 1 181 ? 2.715 -8.350 -14.627 1.00 96.62 181 PRO A CA 1
ATOM 1310 C C . PRO A 1 181 ? 1.930 -9.669 -14.661 1.00 96.62 181 PRO A C 1
ATOM 1312 O O . PRO A 1 181 ? 1.445 -10.111 -13.618 1.00 96.62 181 PRO A O 1
ATOM 1315 N N . PRO A 1 182 ? 1.838 -10.364 -15.815 1.00 96.81 182 PRO A N 1
ATOM 1316 C CA . PRO A 1 182 ? 1.075 -11.610 -15.926 1.00 96.81 182 PRO A CA 1
ATOM 1317 C C . PRO A 1 182 ? 1.425 -12.666 -14.869 1.00 96.81 182 PRO A C 1
ATOM 1319 O O . PRO A 1 182 ? 0.530 -13.361 -14.397 1.00 96.81 182 PRO A O 1
ATOM 1322 N N . GLY A 1 183 ? 2.699 -12.744 -14.466 1.00 96.94 183 GLY A N 1
ATOM 1323 C CA . GLY A 1 183 ? 3.179 -13.668 -13.436 1.00 96.94 183 GLY A CA 1
ATOM 1324 C C . GLY A 1 183 ? 2.664 -13.383 -12.022 1.00 96.94 183 GLY A C 1
ATOM 1325 O O . GLY A 1 183 ? 2.676 -14.293 -11.206 1.00 96.94 183 GLY A O 1
ATOM 1326 N N . PHE A 1 184 ? 2.168 -12.174 -11.744 1.00 97.69 184 PHE A N 1
ATOM 1327 C CA . PHE A 1 184 ? 1.654 -11.771 -10.431 1.00 97.69 184 PHE A CA 1
ATOM 1328 C C . PHE A 1 184 ? 0.130 -11.601 -10.393 1.00 97.69 184 PHE A C 1
ATOM 1330 O O . PHE A 1 184 ? -0.431 -11.341 -9.336 1.00 97.69 184 PHE A O 1
ATOM 1337 N N . ARG A 1 185 ? -0.580 -11.806 -11.512 1.00 97.19 185 ARG A N 1
ATOM 1338 C CA . ARG A 1 185 ? -2.054 -11.681 -11.573 1.00 97.19 185 ARG A CA 1
ATOM 1339 C C . ARG A 1 185 ? -2.802 -12.644 -10.653 1.00 97.19 185 ARG A C 1
ATOM 1341 O O . ARG A 1 185 ? -3.971 -12.429 -10.376 1.00 97.19 185 ARG A O 1
ATOM 1348 N N . PHE A 1 186 ? -2.146 -13.702 -10.180 1.00 97.75 186 PHE A N 1
ATOM 1349 C CA . PHE A 1 186 ? -2.732 -14.589 -9.177 1.00 97.75 186 PHE A CA 1
ATOM 1350 C C . PHE A 1 186 ? -2.902 -13.905 -7.808 1.00 97.75 186 PHE A C 1
ATOM 1352 O O . PHE A 1 186 ? -3.745 -14.344 -7.032 1.00 97.75 186 PHE A O 1
ATOM 1359 N N . LEU A 1 187 ? -2.118 -12.856 -7.521 1.00 98.19 187 LEU A N 1
ATOM 1360 C CA . LEU A 1 187 ? -2.260 -12.027 -6.321 1.00 98.19 187 LEU A CA 1
ATOM 1361 C C . LEU A 1 187 ? -3.419 -11.039 -6.458 1.00 98.19 187 LEU A C 1
ATOM 1363 O O . LEU A 1 187 ? -4.093 -10.760 -5.472 1.00 98.19 187 LEU A O 1
ATOM 1367 N N . ASP A 1 188 ? -3.659 -10.549 -7.676 1.00 97.94 188 ASP A N 1
ATOM 1368 C CA . ASP A 1 188 ? -4.703 -9.576 -8.007 1.00 97.94 188 ASP A CA 1
ATOM 1369 C C . ASP A 1 188 ? -5.689 -10.132 -9.056 1.00 97.94 188 ASP A C 1
ATOM 1371 O O . ASP A 1 188 ? -5.709 -9.674 -10.205 1.00 97.94 188 ASP A O 1
ATOM 1375 N N . PRO A 1 189 ? -6.480 -11.166 -8.710 1.00 97.06 189 PRO A N 1
ATOM 1376 C CA . PRO A 1 189 ? -7.374 -11.821 -9.665 1.00 97.06 189 PRO A CA 1
ATOM 1377 C C . PRO A 1 189 ? -8.504 -10.906 -10.153 1.00 97.06 189 PRO A C 1
ATOM 1379 O O . PRO A 1 189 ? -9.004 -11.102 -11.262 1.00 97.06 189 PRO A O 1
ATOM 1382 N N . ASP A 1 190 ? -8.878 -9.910 -9.348 1.00 96.62 190 ASP A N 1
ATOM 1383 C CA . ASP A 1 190 ? -9.954 -8.962 -9.641 1.00 96.62 190 ASP A CA 1
ATOM 1384 C C . ASP A 1 190 ? -9.447 -7.680 -10.328 1.00 96.62 190 ASP A C 1
ATOM 1386 O O . ASP A 1 190 ? -10.249 -6.830 -10.715 1.00 96.62 190 ASP A O 1
ATOM 1390 N N . GLY A 1 191 ? -8.129 -7.541 -10.525 1.00 97.12 191 GLY A N 1
ATOM 1391 C CA . GLY A 1 191 ? -7.528 -6.378 -11.182 1.00 97.12 191 GLY A CA 1
ATOM 1392 C C . GLY A 1 191 ? -7.752 -5.076 -10.408 1.00 97.12 191 GLY A C 1
ATOM 1393 O O . GLY A 1 191 ? -8.106 -4.055 -10.999 1.00 97.12 191 GLY A O 1
ATOM 1394 N N . LEU A 1 192 ? -7.592 -5.125 -9.087 1.00 97.38 192 LEU A N 1
ATOM 1395 C CA . LEU A 1 192 ? -7.804 -4.014 -8.164 1.00 97.38 192 LEU A CA 1
ATOM 1396 C C . LEU A 1 192 ? -6.750 -2.914 -8.317 1.00 97.38 192 LEU A C 1
ATOM 1398 O O . LEU A 1 192 ? -7.055 -1.743 -8.078 1.00 97.38 192 LEU A O 1
ATOM 1402 N N . PHE A 1 193 ? -5.519 -3.255 -8.712 1.00 97.75 193 PHE A N 1
ATOM 1403 C CA . PHE A 1 193 ? -4.472 -2.257 -8.910 1.00 97.75 193 PHE A CA 1
ATOM 1404 C C . PHE A 1 193 ? -4.780 -1.340 -10.095 1.00 97.75 193 PHE A C 1
ATOM 1406 O O . PHE A 1 193 ? -4.997 -1.778 -11.226 1.00 97.75 193 PHE A O 1
ATOM 1413 N N . ARG A 1 194 ? -4.727 -0.031 -9.844 1.00 97.50 194 ARG A N 1
ATOM 1414 C CA . ARG A 1 194 ? -4.950 1.007 -10.852 1.00 97.50 194 ARG A CA 1
ATOM 1415 C C . ARG A 1 194 ? -3.632 1.659 -11.230 1.00 97.50 194 ARG A C 1
ATOM 1417 O O . ARG A 1 194 ? -2.888 2.130 -10.366 1.00 97.50 194 ARG A O 1
ATOM 1424 N N . ARG A 1 195 ? -3.352 1.735 -12.532 1.00 96.38 195 ARG A N 1
ATOM 1425 C CA . ARG A 1 195 ? -2.143 2.387 -13.026 1.00 96.38 195 ARG A CA 1
ATOM 1426 C C . ARG A 1 195 ? -2.252 3.902 -12.879 1.00 96.38 195 ARG A C 1
ATOM 1428 O O . ARG A 1 195 ? -3.097 4.530 -13.524 1.00 96.38 195 ARG A O 1
ATOM 1435 N N . PHE A 1 196 ? -1.375 4.501 -12.079 1.00 94.69 196 PHE A N 1
ATOM 1436 C CA . PHE A 1 196 ? -1.277 5.958 -11.962 1.00 94.69 196 PHE A CA 1
ATOM 1437 C C . PHE A 1 196 ? -0.995 6.591 -13.331 1.00 94.69 196 PHE A C 1
ATOM 1439 O O . PHE A 1 196 ? -0.232 6.039 -14.121 1.00 94.69 196 PHE A O 1
ATOM 1446 N N . GLY A 1 197 ? -1.636 7.720 -13.633 1.00 91.25 197 GLY A N 1
ATOM 1447 C CA . GLY A 1 197 ? -1.445 8.448 -14.891 1.00 91.25 197 GLY A CA 1
ATOM 1448 C C . GLY A 1 197 ? -2.167 7.839 -16.098 1.00 91.25 197 GLY A C 1
ATOM 1449 O O . GLY A 1 197 ? -2.299 8.514 -17.120 1.00 91.25 197 GLY A O 1
ATOM 1450 N N . ARG A 1 198 ? -2.706 6.615 -15.985 1.00 94.00 198 ARG A N 1
ATOM 1451 C CA . ARG A 1 198 ? -3.557 5.991 -17.011 1.00 94.00 198 ARG A CA 1
ATOM 1452 C C . ARG A 1 198 ? -4.962 5.710 -16.496 1.00 94.00 198 ARG A C 1
ATOM 1454 O O . ARG A 1 198 ? -5.921 6.244 -17.042 1.00 94.00 198 ARG A O 1
ATOM 1461 N N . ASP A 1 199 ? -5.070 4.876 -15.467 1.00 94.88 199 ASP A N 1
ATOM 1462 C CA . ASP A 1 199 ? -6.352 4.417 -14.936 1.00 94.88 199 ASP A CA 1
ATOM 1463 C C . ASP A 1 199 ? -6.877 5.333 -13.836 1.00 94.88 199 ASP A C 1
ATOM 1465 O O . ASP A 1 199 ? -8.080 5.350 -13.603 1.00 94.88 199 ASP A O 1
ATOM 1469 N N . VAL A 1 200 ? -5.986 6.050 -13.149 1.00 94.19 200 VAL A N 1
ATOM 1470 C CA . VAL A 1 200 ? -6.340 7.060 -12.154 1.00 94.19 200 VAL A CA 1
ATOM 1471 C C . VAL A 1 200 ? -5.457 8.292 -12.304 1.00 94.19 200 VAL A C 1
ATOM 1473 O O . VAL A 1 200 ? -4.242 8.184 -12.496 1.00 94.19 200 VAL A O 1
ATOM 1476 N N . GLN A 1 201 ? -6.072 9.467 -12.212 1.00 92.56 201 GLN A N 1
ATOM 1477 C CA . GLN A 1 201 ? -5.403 10.762 -12.263 1.00 92.56 201 GLN A CA 1
ATOM 1478 C C . GLN A 1 201 ? -5.377 11.438 -10.884 1.00 92.56 201 GLN A C 1
ATOM 1480 O O . GLN A 1 201 ? -6.262 11.193 -10.063 1.00 92.56 201 GLN A O 1
ATOM 1485 N N . PRO A 1 202 ? -4.420 12.352 -10.623 1.00 91.00 202 PRO A N 1
ATOM 1486 C CA . PRO A 1 202 ? -4.324 13.066 -9.348 1.00 91.00 202 PRO A CA 1
ATOM 1487 C C . PRO A 1 202 ? -5.641 13.652 -8.808 1.00 91.00 202 PRO A C 1
ATOM 1489 O O . PRO A 1 202 ? -5.888 13.464 -7.619 1.00 91.00 202 PRO A O 1
ATOM 1492 N N . PRO A 1 203 ? -6.520 14.283 -9.621 1.00 89.25 203 PRO A N 1
ATOM 1493 C CA . PRO A 1 203 ? -7.781 14.840 -9.118 1.00 89.25 203 PRO A CA 1
ATOM 1494 C C . PRO A 1 203 ? -8.736 13.798 -8.520 1.00 89.25 203 PRO A C 1
ATOM 1496 O O . PRO A 1 203 ? -9.509 14.110 -7.619 1.00 89.25 203 PRO A O 1
ATOM 1499 N N . GLU A 1 204 ? -8.688 12.549 -8.988 1.00 88.06 204 GLU A N 1
ATOM 1500 C CA . GLU A 1 204 ? -9.500 11.457 -8.434 1.00 88.06 204 GLU A CA 1
ATOM 1501 C C . GLU A 1 204 ? -8.990 11.025 -7.051 1.00 88.06 204 GLU A C 1
ATOM 1503 O O . GLU A 1 204 ? -9.764 10.568 -6.211 1.00 88.06 204 GLU A O 1
ATOM 1508 N N . LEU A 1 205 ? -7.695 11.227 -6.792 1.00 90.12 205 LEU A N 1
ATOM 1509 C CA . LEU A 1 205 ? -7.044 10.897 -5.526 1.00 90.12 205 LEU A CA 1
ATOM 1510 C C . LEU A 1 205 ? -7.275 11.962 -4.448 1.00 90.12 205 LEU A C 1
ATOM 1512 O O . LEU A 1 205 ? -7.117 11.668 -3.269 1.00 90.12 205 LEU A O 1
ATOM 1516 N N . GLU A 1 206 ? -7.668 13.187 -4.815 1.00 86.62 206 GLU A N 1
ATOM 1517 C CA . GLU A 1 206 ? -7.866 14.304 -3.872 1.00 86.62 206 GLU A CA 1
ATOM 1518 C C . GLU A 1 206 ? -9.006 14.074 -2.870 1.00 86.62 206 GLU A C 1
ATOM 1520 O O . GLU A 1 206 ? -9.114 14.783 -1.871 1.00 86.62 206 GLU A O 1
ATOM 1525 N N . GLN A 1 207 ? -9.859 13.079 -3.117 1.00 88.44 207 GLN A N 1
ATOM 1526 C CA . GLN A 1 207 ? -10.886 12.676 -2.164 1.00 88.44 207 GLN A CA 1
ATOM 1527 C C . GLN A 1 207 ? -10.310 11.871 -0.995 1.00 88.44 207 GLN A C 1
ATOM 1529 O O . GLN A 1 207 ? -10.957 11.782 0.047 1.00 88.44 207 GLN A O 1
ATOM 1534 N N . ALA A 1 208 ? -9.129 11.277 -1.136 1.00 95.06 208 ALA A N 1
ATOM 1535 C CA . ALA A 1 208 ? -8.525 10.524 -0.053 1.00 95.06 208 ALA A CA 1
ATOM 1536 C C . ALA A 1 208 ? -8.179 11.421 1.147 1.00 95.06 208 ALA A C 1
ATOM 1538 O O . ALA A 1 208 ? -8.014 12.636 1.034 1.00 95.06 208 ALA A O 1
ATOM 1539 N N . ASP A 1 209 ? -8.132 10.811 2.325 1.00 96.94 209 ASP A N 1
ATOM 1540 C CA . ASP A 1 209 ? -7.761 11.463 3.579 1.00 96.94 209 ASP A CA 1
ATOM 1541 C C . ASP A 1 209 ? -6.490 10.873 4.203 1.00 96.94 209 ASP A C 1
ATOM 1543 O O . ASP A 1 209 ? -5.992 11.424 5.182 1.00 96.94 209 ASP A O 1
ATOM 1547 N N . LEU A 1 210 ? -5.921 9.822 3.604 1.00 98.56 210 LEU A N 1
ATOM 1548 C CA . LEU A 1 210 ? -4.630 9.248 3.969 1.00 98.56 210 LEU A CA 1
ATOM 1549 C C . LEU A 1 210 ? -3.960 8.597 2.754 1.00 98.56 210 LEU A C 1
ATOM 1551 O O . LEU A 1 210 ? -4.606 7.879 1.988 1.00 98.56 210 LEU A O 1
ATOM 1555 N N . VAL A 1 211 ? -2.650 8.802 2.621 1.00 98.56 211 VAL A N 1
ATOM 1556 C CA . VAL A 1 211 ? -1.802 8.041 1.696 1.00 98.56 211 VAL A CA 1
ATOM 1557 C C . VAL A 1 211 ? -0.919 7.089 2.498 1.00 98.56 211 VAL A C 1
ATOM 1559 O O . VAL A 1 211 ? -0.212 7.516 3.410 1.00 98.56 211 VAL A O 1
ATOM 1562 N N . VAL A 1 212 ? -0.941 5.810 2.141 1.00 98.75 212 VAL A N 1
ATOM 1563 C CA . VAL A 1 212 ? -0.059 4.783 2.698 1.00 98.75 212 VAL A CA 1
ATOM 1564 C C . VAL A 1 212 ? 0.921 4.362 1.616 1.00 98.75 212 VAL A C 1
ATOM 1566 O O . VAL A 1 212 ? 0.516 3.870 0.566 1.00 98.75 212 VAL A O 1
ATOM 1569 N N . ILE A 1 213 ? 2.204 4.579 1.863 1.00 98.69 213 ILE A N 1
ATOM 1570 C CA . ILE A 1 213 ? 3.291 4.171 0.980 1.00 98.69 213 ILE A CA 1
ATOM 1571 C C . ILE A 1 213 ? 3.828 2.850 1.522 1.00 98.69 213 ILE A C 1
ATOM 1573 O O . ILE A 1 213 ? 4.246 2.780 2.675 1.00 98.69 213 ILE A O 1
ATOM 1577 N N . VAL A 1 214 ? 3.755 1.803 0.713 1.00 98.69 214 VAL A N 1
ATOM 1578 C CA . VAL A 1 214 ? 4.028 0.425 1.117 1.00 98.69 214 VAL A CA 1
ATOM 1579 C C . VAL A 1 214 ? 5.261 -0.079 0.385 1.00 98.69 214 VAL A C 1
ATOM 1581 O O . VAL A 1 214 ? 5.363 0.075 -0.836 1.00 98.69 214 VAL A O 1
ATOM 1584 N N . ASP A 1 215 ? 6.168 -0.687 1.144 1.00 98.44 215 ASP A N 1
ATOM 1585 C CA . ASP A 1 215 ? 7.364 -1.379 0.649 1.00 98.44 215 ASP A CA 1
ATOM 1586 C C . ASP A 1 215 ? 8.391 -0.477 -0.053 1.00 98.44 215 ASP A C 1
ATOM 1588 O O . ASP A 1 215 ? 9.211 -0.891 -0.871 1.00 98.44 215 ASP A O 1
ATOM 1592 N N . THR A 1 216 ? 8.334 0.823 0.234 1.00 97.44 216 THR A N 1
ATOM 1593 C CA . THR A 1 216 ? 9.348 1.761 -0.228 1.00 97.44 216 THR A CA 1
ATOM 1594 C C . THR A 1 216 ? 9.346 3.040 0.587 1.00 97.44 216 THR A C 1
ATOM 1596 O O . THR A 1 216 ? 8.303 3.543 1.006 1.00 97.44 216 THR A O 1
ATOM 1599 N N . SER A 1 217 ? 10.527 3.628 0.729 1.00 96.25 217 SER A N 1
ATOM 1600 C CA . SER A 1 217 ? 10.708 4.966 1.283 1.00 96.25 217 SER A CA 1
ATOM 1601 C C . SER A 1 217 ? 11.646 5.838 0.438 1.00 96.25 217 SER A C 1
ATOM 1603 O O . SER A 1 217 ? 12.257 6.780 0.940 1.00 96.25 217 SER A O 1
ATOM 1605 N N . ALA A 1 218 ? 11.774 5.537 -0.861 1.00 96.56 218 ALA A N 1
ATOM 1606 C CA . ALA A 1 218 ? 12.662 6.250 -1.781 1.00 96.56 218 ALA A CA 1
ATOM 1607 C C . ALA A 1 218 ? 11.901 6.893 -2.950 1.00 96.56 218 ALA A C 1
ATOM 1609 O O . ALA A 1 218 ? 11.169 6.229 -3.688 1.00 96.56 218 ALA A O 1
ATOM 1610 N N . TRP A 1 219 ? 12.140 8.180 -3.210 1.00 97.06 219 TRP A N 1
ATOM 1611 C CA . TRP A 1 219 ? 11.481 8.938 -4.276 1.00 97.06 219 TRP A CA 1
ATOM 1612 C C . TRP A 1 219 ? 11.675 8.322 -5.659 1.00 97.06 219 TRP A C 1
ATOM 1614 O O . TRP A 1 219 ? 10.747 8.315 -6.469 1.00 97.06 219 TRP A O 1
ATOM 1624 N N . ALA A 1 220 ? 12.871 7.797 -5.934 1.00 95.88 220 ALA A N 1
ATOM 1625 C CA . ALA A 1 220 ? 13.193 7.164 -7.211 1.00 95.88 220 ALA A CA 1
ATOM 1626 C C . ALA A 1 220 ? 12.332 5.921 -7.495 1.00 95.88 220 ALA A C 1
ATOM 1628 O O . ALA A 1 220 ? 12.152 5.547 -8.653 1.00 95.88 220 ALA A O 1
ATOM 1629 N N . GLN A 1 221 ? 11.781 5.298 -6.452 1.00 96.69 221 GLN A N 1
ATOM 1630 C CA . GLN A 1 221 ? 10.946 4.112 -6.566 1.00 96.69 221 GLN A CA 1
ATOM 1631 C C . GLN A 1 221 ? 9.457 4.431 -6.758 1.00 96.69 221 GLN A C 1
ATOM 1633 O O . GLN A 1 221 ? 8.708 3.543 -7.140 1.00 96.69 221 GLN A O 1
ATOM 1638 N N . LEU A 1 222 ? 9.016 5.677 -6.574 1.00 96.38 222 LEU A N 1
ATOM 1639 C CA . LEU A 1 222 ? 7.599 6.059 -6.697 1.00 96.38 222 LEU A CA 1
ATOM 1640 C C . LEU A 1 222 ? 7.169 6.404 -8.134 1.00 96.38 222 LEU A C 1
ATOM 1642 O O . LEU A 1 222 ? 5.977 6.537 -8.415 1.00 96.38 222 LEU A O 1
ATOM 1646 N N . GLY A 1 223 ? 8.123 6.553 -9.057 1.00 94.38 223 GLY A N 1
ATOM 1647 C CA . GLY A 1 223 ? 7.850 6.801 -10.476 1.00 94.38 223 GLY A CA 1
ATOM 1648 C C . GLY A 1 223 ? 6.947 8.009 -10.718 1.00 94.38 223 GLY A C 1
ATOM 1649 O O . GLY A 1 223 ? 7.149 9.080 -10.147 1.00 94.38 223 GLY A O 1
ATOM 1650 N N . GLU A 1 224 ? 5.932 7.832 -11.565 1.00 92.56 224 GLU A N 1
ATOM 1651 C CA . GLU A 1 224 ? 4.989 8.895 -11.942 1.00 92.56 224 GLU A CA 1
ATOM 1652 C C . GLU A 1 224 ? 4.181 9.436 -10.746 1.00 92.56 224 GLU A C 1
ATOM 1654 O O . GLU A 1 224 ? 3.834 10.618 -10.723 1.00 92.56 224 GLU A O 1
ATOM 1659 N N . ALA A 1 225 ? 3.951 8.622 -9.709 1.00 94.31 225 ALA A N 1
ATOM 1660 C CA . ALA A 1 225 ? 3.229 9.043 -8.508 1.00 94.31 225 ALA A CA 1
ATOM 1661 C C . ALA A 1 225 ? 4.053 9.985 -7.609 1.00 94.31 225 ALA A C 1
ATOM 1663 O O . ALA A 1 225 ? 3.480 10.715 -6.796 1.00 94.31 225 ALA A O 1
ATOM 1664 N N . ALA A 1 226 ? 5.383 10.031 -7.768 1.00 95.88 226 ALA A N 1
ATOM 1665 C CA . ALA A 1 226 ? 6.278 10.813 -6.913 1.00 95.88 226 ALA A CA 1
ATOM 1666 C C . ALA A 1 226 ? 5.895 12.301 -6.858 1.00 95.88 226 ALA A C 1
ATOM 1668 O O . ALA A 1 226 ? 5.887 12.909 -5.788 1.00 95.88 226 ALA A O 1
ATOM 1669 N N . GLN A 1 227 ? 5.550 12.901 -8.002 1.00 94.88 227 GLN A N 1
ATOM 1670 C CA . GLN A 1 227 ? 5.197 14.322 -8.055 1.00 94.88 227 GLN A CA 1
ATOM 1671 C C . GLN A 1 227 ? 3.891 14.623 -7.309 1.00 94.88 227 GLN A C 1
ATOM 1673 O O . GLN A 1 227 ? 3.779 15.647 -6.631 1.00 94.88 227 GLN A O 1
ATOM 1678 N N . TRP A 1 228 ? 2.911 13.726 -7.398 1.00 95.25 228 TRP A N 1
ATOM 1679 C CA . TRP A 1 228 ? 1.664 13.858 -6.654 1.00 95.25 228 TRP A CA 1
ATOM 1680 C C . TRP A 1 228 ? 1.891 13.672 -5.146 1.00 95.25 228 TRP A C 1
ATOM 1682 O O . TRP A 1 228 ? 1.450 14.509 -4.364 1.00 95.25 228 TRP A O 1
ATOM 1692 N N . ILE A 1 229 ? 2.686 12.679 -4.731 1.00 96.38 229 ILE A N 1
ATOM 1693 C CA . ILE A 1 229 ? 3.039 12.455 -3.313 1.00 96.38 229 ILE A CA 1
ATOM 1694 C C . ILE A 1 229 ? 3.795 13.658 -2.707 1.00 96.38 229 ILE A C 1
ATOM 1696 O O . ILE A 1 229 ? 3.625 13.977 -1.525 1.00 96.38 229 ILE A O 1
ATOM 1700 N N . ARG A 1 230 ? 4.598 14.378 -3.505 1.00 95.81 230 ARG A N 1
ATOM 1701 C CA . ARG A 1 230 ? 5.263 15.625 -3.074 1.00 95.81 230 ARG A CA 1
ATOM 1702 C C . ARG A 1 230 ? 4.303 16.785 -2.843 1.00 95.81 230 ARG A C 1
ATOM 1704 O O . ARG A 1 230 ? 4.561 17.621 -1.985 1.00 95.81 230 ARG A O 1
ATOM 1711 N N . THR A 1 231 ? 3.255 16.879 -3.653 1.00 95.06 231 THR A N 1
ATOM 1712 C CA . THR A 1 231 ? 2.402 18.076 -3.730 1.00 95.06 231 THR A CA 1
ATOM 1713 C C . THR A 1 231 ? 1.085 17.931 -2.982 1.00 95.06 231 THR A C 1
ATOM 1715 O O . THR A 1 231 ? 0.474 18.941 -2.627 1.00 95.06 231 THR A O 1
ATOM 1718 N N . THR A 1 232 ? 0.654 16.699 -2.707 1.00 95.19 232 THR A N 1
ATOM 1719 C CA . THR A 1 232 ? -0.537 16.445 -1.903 1.00 95.19 232 THR A CA 1
ATOM 1720 C C . THR A 1 232 ? -0.392 17.005 -0.488 1.00 95.19 232 THR A C 1
ATOM 1722 O O . THR A 1 232 ? 0.669 16.937 0.133 1.00 95.19 232 THR A O 1
ATOM 1725 N N . ARG A 1 233 ? -1.497 17.548 0.033 1.00 94.56 233 ARG A N 1
ATOM 1726 C CA . ARG A 1 233 ? -1.618 18.005 1.427 1.00 94.56 233 ARG A CA 1
ATOM 1727 C C . ARG A 1 233 ? -2.137 16.919 2.368 1.00 94.56 233 ARG A C 1
ATOM 1729 O O . ARG A 1 233 ? -2.275 17.176 3.560 1.00 94.56 233 ARG A O 1
ATOM 1736 N N . MET A 1 234 ? -2.475 15.748 1.833 1.00 96.50 234 MET A N 1
ATOM 1737 C CA . MET A 1 234 ? -2.934 14.622 2.637 1.00 96.50 234 MET A CA 1
ATOM 1738 C C . MET A 1 234 ? -1.828 14.163 3.589 1.00 96.50 234 MET A C 1
ATOM 1740 O O . MET A 1 234 ? -0.649 14.210 3.216 1.00 96.50 234 MET A O 1
ATOM 1744 N N . PRO A 1 235 ? -2.185 13.691 4.794 1.00 97.94 235 PRO A N 1
ATOM 1745 C CA . PRO A 1 235 ? -1.230 12.986 5.622 1.00 97.94 235 PRO A CA 1
ATOM 1746 C C . PRO A 1 235 ? -0.731 11.738 4.891 1.00 97.94 235 PRO A C 1
ATOM 1748 O O . PRO A 1 235 ? -1.453 11.107 4.111 1.00 97.94 235 PRO A O 1
ATOM 1751 N N . LYS A 1 236 ? 0.531 11.410 5.146 1.00 98.38 236 LYS A N 1
ATOM 1752 C CA . LYS A 1 236 ? 1.241 10.304 4.518 1.00 98.38 236 LYS A CA 1
ATOM 1753 C C . LYS A 1 236 ? 1.864 9.453 5.606 1.00 98.38 236 LYS A C 1
ATOM 1755 O O . LYS A 1 236 ? 2.450 9.998 6.542 1.00 98.38 236 LYS A O 1
ATOM 1760 N N . ILE A 1 237 ? 1.781 8.144 5.445 1.00 98.69 237 ILE A N 1
ATOM 1761 C CA . ILE A 1 237 ? 2.529 7.194 6.260 1.00 98.69 237 ILE A CA 1
ATOM 1762 C C . ILE A 1 237 ? 3.305 6.242 5.352 1.00 98.69 237 ILE A C 1
ATOM 1764 O O . ILE A 1 237 ? 2.872 5.965 4.233 1.00 98.69 237 ILE A O 1
ATOM 1768 N N . VAL A 1 238 ? 4.442 5.759 5.834 1.00 98.75 238 VAL A N 1
ATOM 1769 C CA . VAL A 1 238 ? 5.253 4.724 5.183 1.00 98.75 238 VAL A CA 1
ATOM 1770 C C . VAL A 1 238 ? 5.189 3.466 6.038 1.00 98.75 238 VAL A C 1
ATOM 1772 O O . VAL A 1 238 ? 5.431 3.547 7.240 1.00 98.75 238 VAL A O 1
ATOM 1775 N N . LEU A 1 239 ? 4.881 2.322 5.429 1.00 98.75 239 LEU A N 1
ATOM 1776 C CA . LEU A 1 239 ? 5.010 0.997 6.032 1.00 98.75 239 LEU A CA 1
ATOM 1777 C C . LEU A 1 239 ? 6.018 0.203 5.202 1.00 98.75 239 LEU A C 1
ATOM 1779 O O . LEU A 1 239 ? 5.733 -0.145 4.058 1.00 98.75 239 LEU A O 1
ATOM 1783 N N . ASP A 1 240 ? 7.209 -0.011 5.750 1.00 98.50 240 ASP A N 1
ATOM 1784 C CA . ASP A 1 240 ? 8.354 -0.470 4.964 1.00 98.50 240 ASP A CA 1
ATOM 1785 C C . ASP A 1 240 ? 9.383 -1.199 5.839 1.00 98.50 240 ASP A C 1
ATOM 1787 O O . ASP A 1 240 ? 9.576 -0.870 7.008 1.00 98.50 240 ASP A O 1
ATOM 1791 N N . HIS A 1 241 ? 10.077 -2.174 5.266 1.00 97.81 241 HIS A N 1
ATOM 1792 C CA . HIS A 1 241 ? 11.134 -2.935 5.933 1.00 97.81 241 HIS A CA 1
ATOM 1793 C C . HIS A 1 241 ? 12.547 -2.590 5.422 1.00 97.81 241 HIS A C 1
ATOM 1795 O O . HIS A 1 241 ? 13.546 -3.081 5.937 1.00 97.81 241 HIS A O 1
ATOM 1801 N N . HIS A 1 242 ? 12.694 -1.713 4.429 1.00 96.88 242 HIS A N 1
ATOM 1802 C CA . HIS A 1 242 ? 14.020 -1.360 3.924 1.00 96.88 242 HIS A CA 1
ATOM 1803 C C . HIS A 1 242 ? 14.827 -0.519 4.929 1.00 96.88 242 HIS A C 1
ATOM 1805 O O . HIS A 1 242 ? 14.313 0.395 5.570 1.00 96.88 242 HIS A O 1
ATOM 1811 N N . LEU A 1 243 ? 16.141 -0.751 5.021 1.00 94.62 243 LEU A N 1
ATOM 1812 C CA . LEU A 1 243 ? 17.020 0.031 5.906 1.00 94.62 243 LEU A CA 1
ATOM 1813 C C . LEU A 1 243 ? 17.146 1.507 5.483 1.00 94.62 243 LEU A C 1
ATOM 1815 O O . LEU A 1 243 ? 17.248 2.394 6.327 1.00 94.62 243 LEU A O 1
ATOM 1819 N N . SER A 1 244 ? 17.198 1.773 4.176 1.00 90.88 244 SER A N 1
ATOM 1820 C CA . SER A 1 244 ? 17.340 3.129 3.637 1.00 90.88 244 SER A CA 1
ATOM 1821 C C . SER A 1 244 ? 16.054 3.929 3.797 1.00 90.88 244 SER A C 1
ATOM 1823 O O . SER A 1 244 ? 14.978 3.350 3.692 1.00 90.88 244 SER A O 1
ATOM 1825 N N . SER A 1 245 ? 16.157 5.250 3.958 1.00 92.31 245 SER A N 1
ATOM 1826 C CA . SER A 1 245 ? 14.997 6.139 3.894 1.00 92.31 245 SER A CA 1
ATOM 1827 C C . SER A 1 245 ? 15.330 7.518 3.347 1.00 92.31 245 SER A C 1
ATOM 1829 O O . SER A 1 245 ? 16.400 8.063 3.624 1.00 92.31 245 SER A O 1
ATOM 1831 N N . GLU A 1 246 ? 14.402 8.071 2.575 1.00 95.56 246 GLU A N 1
ATOM 1832 C CA . GLU A 1 246 ? 14.376 9.473 2.172 1.00 95.56 246 GLU A CA 1
ATOM 1833 C C . GLU A 1 246 ? 13.199 10.175 2.858 1.00 95.56 246 GLU A C 1
ATOM 1835 O O . GLU A 1 246 ? 12.190 9.552 3.177 1.00 95.56 246 GLU A O 1
ATOM 1840 N N . ASP A 1 247 ? 13.289 11.493 3.051 1.00 95.50 247 ASP A N 1
ATOM 1841 C CA . ASP A 1 247 ? 12.163 12.259 3.589 1.00 95.50 247 ASP A CA 1
ATOM 1842 C C . ASP A 1 247 ? 11.050 12.381 2.534 1.00 95.50 247 ASP A C 1
ATOM 1844 O O . ASP A 1 247 ? 11.112 13.197 1.603 1.00 95.50 247 ASP A O 1
ATOM 1848 N N . LEU A 1 248 ? 10.026 11.535 2.675 1.00 96.94 248 LEU A N 1
ATOM 1849 C CA . LEU A 1 248 ? 8.809 11.574 1.863 1.00 96.94 248 LEU A CA 1
ATOM 1850 C C . LEU A 1 248 ? 7.759 12.564 2.410 1.00 96.94 248 LEU A C 1
ATOM 1852 O O . LEU A 1 248 ? 6.660 12.698 1.853 1.00 96.94 248 LEU A O 1
ATOM 1856 N N . GLY A 1 249 ? 8.070 13.271 3.503 1.00 96.44 249 GLY A N 1
ATOM 1857 C CA . GLY A 1 249 ? 7.119 14.058 4.284 1.00 96.44 249 GLY A CA 1
ATOM 1858 C C . GLY A 1 249 ? 6.016 13.185 4.882 1.00 96.44 249 GLY A C 1
ATOM 1859 O O . GLY A 1 249 ? 4.855 13.592 4.879 1.00 96.44 249 GLY A O 1
ATOM 1860 N N . ALA A 1 250 ? 6.366 11.963 5.286 1.00 97.69 250 ALA A N 1
ATOM 1861 C CA . ALA A 1 250 ? 5.468 10.935 5.793 1.00 97.69 250 ALA A CA 1
ATOM 1862 C C . ALA A 1 250 ? 5.916 10.481 7.186 1.00 97.69 250 ALA A C 1
ATOM 1864 O O . ALA A 1 250 ? 7.097 10.560 7.516 1.00 97.69 250 ALA A O 1
ATOM 1865 N N . GLU A 1 251 ? 4.982 9.993 7.996 1.00 98.06 251 GLU A N 1
ATOM 1866 C CA . GLU A 1 251 ? 5.339 9.315 9.240 1.00 98.06 251 GLU A CA 1
ATOM 1867 C C . GLU A 1 251 ? 5.779 7.878 8.933 1.00 98.06 251 GLU A C 1
ATOM 1869 O O . GLU A 1 251 ? 5.054 7.127 8.278 1.00 98.06 251 GLU A O 1
ATOM 1874 N N . GLU A 1 252 ? 6.982 7.507 9.364 1.00 97.81 252 GLU A N 1
ATOM 1875 C CA . GLU A 1 252 ? 7.578 6.211 9.045 1.00 97.81 252 GLU A CA 1
ATOM 1876 C C . GLU A 1 252 ? 7.276 5.161 10.119 1.00 97.81 252 GLU A C 1
ATOM 1878 O O . GLU A 1 252 ? 7.601 5.337 11.293 1.00 97.81 252 GLU A O 1
ATOM 1883 N N . PHE A 1 253 ? 6.709 4.036 9.690 1.00 98.25 253 PHE A N 1
ATOM 1884 C CA . PHE A 1 253 ? 6.526 2.821 10.475 1.00 98.25 253 PHE A CA 1
ATOM 1885 C C . PHE A 1 253 ? 7.377 1.725 9.848 1.00 98.25 253 PHE A C 1
ATOM 1887 O O . PHE A 1 253 ? 6.943 1.034 8.925 1.00 98.25 253 PHE A O 1
ATOM 1894 N N . LYS A 1 254 ? 8.621 1.613 10.321 1.00 96.94 254 LYS A N 1
ATOM 1895 C CA . LYS A 1 254 ? 9.619 0.743 9.708 1.00 96.94 254 LYS A CA 1
ATOM 1896 C C . LYS A 1 254 ? 10.218 -0.252 10.677 1.00 96.94 254 LYS A C 1
ATOM 1898 O O . LYS A 1 254 ? 10.552 0.095 11.805 1.00 96.94 254 LYS A O 1
ATOM 1903 N N . ASP A 1 255 ? 10.425 -1.465 10.188 1.00 97.50 255 ASP A N 1
ATOM 1904 C CA . ASP A 1 255 ? 11.188 -2.494 10.885 1.00 97.50 255 ASP A CA 1
ATOM 1905 C C . ASP A 1 255 ? 12.164 -3.174 9.919 1.00 97.50 255 ASP A C 1
ATOM 1907 O O . ASP A 1 255 ? 11.791 -4.121 9.226 1.00 97.50 255 ASP A O 1
ATOM 1911 N N . PRO A 1 256 ? 13.434 -2.729 9.892 1.00 96.50 256 PRO A N 1
ATOM 1912 C CA . PRO A 1 256 ? 14.463 -3.338 9.056 1.00 96.50 256 PRO A CA 1
ATOM 1913 C C . PRO A 1 256 ? 14.862 -4.765 9.432 1.00 96.50 256 PRO A C 1
ATOM 1915 O O . PRO A 1 256 ? 15.697 -5.361 8.753 1.00 96.50 256 PRO A O 1
ATOM 1918 N N . THR A 1 257 ? 14.337 -5.300 10.538 1.00 96.50 257 THR A N 1
ATOM 1919 C CA . THR A 1 257 ? 14.562 -6.692 10.936 1.00 96.50 257 THR A CA 1
ATOM 1920 C C . THR A 1 257 ? 13.513 -7.646 10.372 1.00 96.50 257 THR A C 1
ATOM 1922 O O . THR A 1 257 ? 13.744 -8.856 10.391 1.00 96.50 257 THR A O 1
ATOM 1925 N N . ALA A 1 258 ? 12.406 -7.120 9.837 1.00 97.31 258 ALA A N 1
ATOM 1926 C CA . ALA A 1 258 ? 11.393 -7.907 9.155 1.00 97.31 258 ALA A CA 1
ATOM 1927 C C . ALA A 1 258 ? 11.863 -8.337 7.758 1.00 97.31 258 ALA A C 1
ATOM 1929 O O . ALA A 1 258 ? 12.468 -7.578 7.000 1.00 97.31 258 ALA A O 1
ATOM 1930 N N . GLU A 1 259 ? 11.546 -9.577 7.407 1.00 97.00 259 GLU A N 1
ATOM 1931 C CA . GLU A 1 259 ? 11.901 -10.208 6.140 1.00 97.00 259 GLU A CA 1
ATOM 1932 C C . GLU A 1 259 ? 11.210 -9.581 4.923 1.00 97.00 259 GLU A C 1
ATOM 1934 O O . GLU A 1 259 ? 11.768 -9.647 3.830 1.00 97.00 259 GLU A O 1
ATOM 1939 N N . ALA A 1 260 ? 10.039 -8.973 5.132 1.00 98.31 260 ALA A N 1
ATOM 1940 C CA . ALA A 1 260 ? 9.168 -8.417 4.101 1.00 98.31 260 ALA A CA 1
ATOM 1941 C C . ALA A 1 260 ? 8.189 -7.397 4.706 1.00 98.31 260 ALA A C 1
ATOM 1943 O O . ALA A 1 260 ? 7.806 -7.497 5.878 1.00 98.31 260 ALA A O 1
ATOM 1944 N N . THR A 1 261 ? 7.690 -6.465 3.903 1.00 98.75 261 THR A N 1
ATOM 1945 C CA . THR A 1 261 ? 6.581 -5.578 4.274 1.00 98.75 261 THR A CA 1
ATOM 1946 C C . THR A 1 261 ? 5.286 -6.370 4.514 1.00 98.75 261 THR A C 1
ATOM 1948 O O . THR A 1 261 ? 4.510 -6.042 5.420 1.00 98.75 261 THR A O 1
ATOM 1951 N N . GLY A 1 262 ? 5.078 -7.486 3.808 1.00 98.69 262 GLY A N 1
ATOM 1952 C CA . GLY A 1 262 ? 4.000 -8.445 4.075 1.00 98.69 262 GLY A CA 1
ATOM 1953 C C . GLY A 1 262 ? 3.989 -8.939 5.525 1.00 98.69 262 GLY A C 1
ATOM 1954 O O . GLY A 1 262 ? 2.932 -8.999 6.166 1.00 98.69 262 GLY A O 1
ATOM 1955 N N . ARG A 1 263 ? 5.167 -9.172 6.117 1.00 98.56 263 ARG A N 1
ATOM 1956 C CA . ARG A 1 263 ? 5.286 -9.553 7.529 1.00 98.56 263 ARG A CA 1
ATOM 1957 C C . ARG A 1 263 ? 4.744 -8.477 8.472 1.00 98.56 263 ARG A C 1
ATOM 1959 O O . ARG A 1 263 ? 4.133 -8.822 9.490 1.00 98.56 263 ARG A O 1
ATOM 1966 N N . LEU A 1 264 ? 4.932 -7.201 8.132 1.00 98.75 264 LEU A N 1
ATOM 1967 C CA . LEU A 1 264 ? 4.433 -6.056 8.898 1.00 98.75 264 LEU A CA 1
ATOM 1968 C C . LEU A 1 264 ? 2.913 -5.925 8.787 1.00 98.75 264 LEU A C 1
ATOM 1970 O O . LEU A 1 264 ? 2.240 -5.681 9.788 1.00 98.75 264 LEU A O 1
ATOM 1974 N N . VAL A 1 265 ? 2.353 -6.145 7.595 1.00 98.81 265 VAL A N 1
ATOM 1975 C CA . VAL A 1 265 ? 0.896 -6.133 7.375 1.00 98.81 265 VAL A CA 1
ATOM 1976 C C . VAL A 1 265 ? 0.213 -7.287 8.121 1.00 98.81 265 VAL A C 1
ATO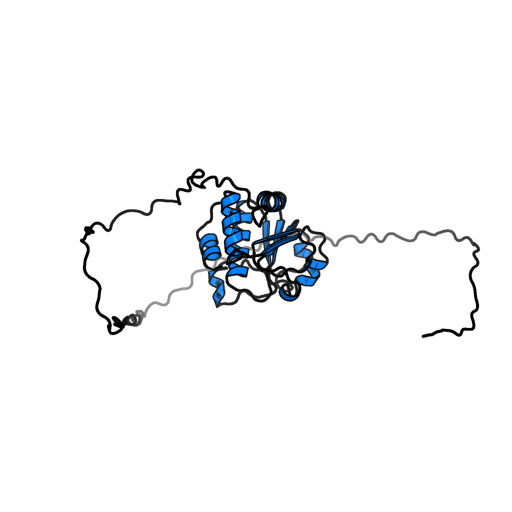M 1978 O O . VAL A 1 265 ? -0.842 -7.091 8.727 1.00 98.81 265 VAL A O 1
ATOM 1981 N N . TYR A 1 266 ? 0.830 -8.472 8.158 1.00 98.69 266 TYR A N 1
ATOM 1982 C CA . TYR A 1 266 ? 0.362 -9.584 8.992 1.00 98.69 266 TYR A CA 1
ATOM 1983 C C . TYR A 1 266 ? 0.337 -9.213 10.484 1.00 98.69 266 TYR A C 1
ATOM 1985 O O . TYR A 1 266 ? -0.647 -9.458 11.188 1.00 98.69 266 TYR A O 1
ATOM 1993 N N . GLU A 1 267 ? 1.410 -8.590 10.973 1.00 98.38 267 GLU A N 1
ATOM 1994 C CA . GLU A 1 267 ? 1.514 -8.144 12.363 1.00 98.38 267 GLU A CA 1
ATOM 1995 C C . GLU A 1 267 ? 0.483 -7.068 12.714 1.00 98.38 267 GLU A C 1
ATOM 1997 O O . GLU A 1 267 ? -0.136 -7.129 13.781 1.00 98.38 267 GLU A O 1
ATOM 2002 N N . LEU A 1 268 ? 0.249 -6.128 11.794 1.00 98.56 268 LEU A N 1
ATOM 2003 C CA . LEU A 1 268 ? -0.807 -5.128 11.890 1.00 98.56 268 LEU A CA 1
ATOM 2004 C C . LEU A 1 268 ? -2.178 -5.794 12.041 1.00 98.56 268 LEU A C 1
ATOM 2006 O O . LEU A 1 268 ? -2.926 -5.437 12.951 1.00 98.56 268 LEU A O 1
ATOM 2010 N N . ALA A 1 269 ? -2.498 -6.776 11.192 1.00 98.44 269 ALA A N 1
ATOM 2011 C CA . ALA A 1 269 ? -3.760 -7.510 11.263 1.00 98.44 269 ALA A CA 1
ATOM 2012 C C . ALA A 1 269 ? -3.938 -8.187 12.630 1.00 98.44 269 ALA A C 1
ATOM 2014 O O . ALA A 1 269 ? -4.996 -8.068 13.250 1.00 98.44 269 ALA A O 1
ATOM 2015 N N . CYS A 1 270 ? -2.882 -8.828 13.141 1.00 98.00 270 CYS A N 1
ATOM 2016 C CA . CYS A 1 270 ? -2.904 -9.507 14.435 1.00 98.00 270 CYS A CA 1
ATOM 2017 C C . CYS A 1 270 ? -3.109 -8.529 15.598 1.00 98.00 270 CYS A C 1
ATOM 2019 O O . CYS A 1 270 ? -3.976 -8.753 16.442 1.00 98.00 270 CYS A O 1
ATOM 2021 N N . ARG A 1 271 ? -2.347 -7.428 15.638 1.00 97.25 271 ARG A N 1
ATOM 2022 C CA . ARG A 1 271 ? -2.444 -6.426 16.713 1.00 97.25 271 ARG A CA 1
ATOM 2023 C C . ARG A 1 271 ? -3.748 -5.635 16.671 1.00 97.25 271 ARG A C 1
ATOM 2025 O O . ARG A 1 271 ? -4.249 -5.237 17.718 1.00 97.25 271 ARG A O 1
ATOM 2032 N N . TRP A 1 272 ? -4.311 -5.424 15.485 1.00 97.12 272 TRP A N 1
ATOM 2033 C CA . TRP A 1 272 ? -5.610 -4.773 15.323 1.00 97.12 272 TRP A CA 1
ATOM 2034 C C . TRP A 1 272 ? -6.789 -5.755 15.488 1.00 97.12 272 TRP A C 1
ATOM 2036 O O . TRP A 1 272 ? -7.938 -5.336 15.603 1.00 97.12 272 TRP A O 1
ATOM 2046 N N . GLY A 1 273 ? -6.530 -7.064 15.547 1.00 96.94 273 GLY A N 1
ATOM 2047 C CA . GLY A 1 273 ? -7.568 -8.083 15.708 1.00 96.94 273 GLY A CA 1
ATOM 2048 C C . GLY A 1 273 ? -8.445 -8.266 14.466 1.00 96.94 273 GLY A C 1
ATOM 2049 O O . GLY A 1 273 ? -9.623 -8.600 14.591 1.00 96.94 273 GLY A O 1
ATOM 2050 N N . ILE A 1 274 ? -7.892 -8.035 13.271 1.00 96.56 274 ILE A N 1
ATOM 2051 C CA . ILE A 1 274 ? -8.603 -8.195 11.998 1.00 96.56 274 ILE A CA 1
ATOM 2052 C C . ILE A 1 274 ? -8.298 -9.590 11.434 1.00 96.56 274 ILE A C 1
ATOM 2054 O O . ILE A 1 274 ? -7.135 -9.898 11.165 1.00 96.56 274 ILE A O 1
ATOM 2058 N N . PRO A 1 275 ? -9.310 -10.449 11.218 1.00 95.38 275 PRO A N 1
ATOM 2059 C CA . PRO A 1 275 ? -9.085 -11.768 10.651 1.00 95.38 275 PRO A CA 1
ATOM 2060 C C . PRO A 1 275 ? -8.760 -11.680 9.155 1.00 95.38 275 PRO A C 1
ATOM 2062 O O . PRO A 1 275 ? -9.474 -11.027 8.383 1.00 95.38 275 PRO A O 1
ATOM 2065 N N . LEU A 1 276 ? -7.729 -12.420 8.748 1.00 96.44 276 LEU A N 1
ATOM 2066 C CA . LEU A 1 276 ? -7.402 -12.640 7.342 1.00 96.44 276 LEU A CA 1
ATOM 2067 C C . LEU A 1 276 ? -8.456 -13.536 6.687 1.00 96.44 276 LEU A C 1
ATOM 2069 O O . LEU A 1 276 ? -8.937 -14.499 7.290 1.00 96.44 276 LEU A O 1
ATOM 2073 N N . ASP A 1 277 ? -8.783 -13.253 5.432 1.00 96.12 277 ASP A N 1
ATOM 2074 C CA . ASP A 1 277 ? -9.389 -14.259 4.564 1.00 96.12 277 ASP A CA 1
ATOM 2075 C C . ASP A 1 277 ? -8.333 -15.055 3.807 1.00 96.12 277 ASP A C 1
ATOM 2077 O O . ASP A 1 277 ? -7.128 -14.833 3.909 1.00 96.12 277 ASP A O 1
ATOM 2081 N N . ARG A 1 278 ? -8.812 -16.013 3.018 1.00 97.88 278 ARG A N 1
ATOM 2082 C CA . ARG A 1 278 ? -7.955 -16.845 2.188 1.00 97.88 278 ARG A CA 1
ATOM 2083 C C . ARG A 1 278 ? -7.110 -16.025 1.209 1.00 97.88 278 ARG A C 1
ATOM 2085 O O . ARG A 1 278 ? -5.965 -16.397 0.990 1.00 97.88 278 ARG A O 1
ATOM 2092 N N . MET A 1 279 ? -7.663 -14.977 0.597 1.00 98.19 279 MET A N 1
ATOM 2093 C CA . MET A 1 279 ? -6.953 -14.230 -0.444 1.00 98.19 279 MET A CA 1
ATOM 2094 C C . MET A 1 279 ? -5.859 -13.347 0.160 1.00 98.19 279 MET A C 1
ATOM 2096 O O . MET A 1 279 ? -4.707 -13.460 -0.242 1.00 98.19 279 MET A O 1
ATOM 2100 N N . SER A 1 280 ? -6.186 -12.573 1.193 1.00 98.19 280 SER A N 1
ATOM 2101 C CA . SER A 1 280 ? -5.215 -11.804 1.979 1.00 98.19 280 SER A CA 1
ATOM 2102 C C . SER A 1 280 ? -4.134 -12.698 2.591 1.00 98.19 280 SER A C 1
ATOM 2104 O O . SER A 1 280 ? -2.964 -12.340 2.556 1.00 98.19 280 SER A O 1
ATOM 2106 N N . ALA A 1 281 ? -4.463 -13.908 3.056 1.00 98.38 281 ALA A N 1
ATOM 2107 C CA . ALA A 1 281 ? -3.453 -14.862 3.516 1.00 98.38 281 ALA A CA 1
ATOM 2108 C C . ALA A 1 281 ? -2.515 -15.342 2.389 1.00 98.38 281 ALA A C 1
ATOM 2110 O O . ALA A 1 281 ? -1.318 -15.475 2.617 1.00 98.38 281 ALA A O 1
ATOM 2111 N N . VAL A 1 282 ? -3.026 -15.590 1.176 1.00 98.56 282 VAL A N 1
ATOM 2112 C CA . VAL A 1 282 ? -2.191 -15.949 0.010 1.00 98.56 282 VAL A CA 1
ATOM 2113 C C . VAL A 1 282 ? -1.292 -14.785 -0.398 1.00 98.56 282 VAL A C 1
ATOM 2115 O O . VAL A 1 282 ? -0.119 -14.998 -0.687 1.00 98.56 282 VAL A O 1
ATOM 2118 N N . GLN A 1 283 ? -1.830 -13.566 -0.394 1.00 98.69 283 GLN A N 1
ATOM 2119 C CA . GLN A 1 283 ? -1.087 -12.349 -0.710 1.00 98.69 283 GLN A CA 1
ATOM 2120 C C . GLN A 1 283 ? 0.057 -12.122 0.282 1.00 98.69 283 GLN A C 1
ATOM 2122 O O . GLN A 1 283 ? 1.186 -11.906 -0.141 1.00 98.69 283 GLN A O 1
ATOM 2127 N N . LEU A 1 284 ? -0.212 -12.271 1.583 1.00 98.69 284 LEU A N 1
ATOM 2128 C CA . LEU A 1 284 ? 0.802 -12.165 2.636 1.00 98.69 284 LEU A CA 1
ATOM 2129 C C . LEU A 1 284 ? 1.793 -13.330 2.668 1.00 98.69 284 LEU A C 1
ATOM 2131 O O . LEU A 1 284 ? 2.870 -13.169 3.212 1.00 98.69 284 LEU A O 1
ATOM 2135 N N . PHE A 1 285 ? 1.430 -14.505 2.149 1.00 98.38 285 PHE A N 1
ATOM 2136 C CA . PHE A 1 285 ? 2.350 -15.641 2.041 1.00 98.38 285 PHE A CA 1
ATOM 2137 C C . PHE A 1 285 ? 3.298 -15.513 0.843 1.00 98.38 285 PHE A C 1
ATOM 2139 O O . PHE A 1 285 ? 4.385 -16.083 0.849 1.00 98.38 285 PHE A O 1
ATOM 2146 N N . ALA A 1 286 ? 2.844 -14.854 -0.224 1.00 98.06 286 ALA A N 1
ATOM 2147 C CA . ALA A 1 286 ? 3.667 -14.605 -1.396 1.00 98.06 286 ALA A CA 1
ATOM 2148 C C . ALA A 1 286 ? 4.675 -13.476 -1.162 1.00 98.06 286 ALA A C 1
ATOM 2150 O O . ALA A 1 286 ? 5.767 -13.549 -1.726 1.00 98.06 286 ALA A O 1
ATOM 2151 N N . ALA A 1 287 ? 4.266 -12.461 -0.394 1.00 96.94 287 ALA A N 1
ATOM 2152 C CA . ALA A 1 287 ? 5.127 -11.412 0.137 1.00 96.94 287 ALA A CA 1
ATOM 2153 C C . ALA A 1 287 ? 6.186 -12.004 1.076 1.00 96.94 287 ALA A C 1
ATOM 2155 O O . ALA A 1 287 ? 7.380 -11.725 0.844 1.00 96.94 287 ALA A O 1
#

Sequence (287 aa):
MNASKEPWQDKSTPGGSPGASSADGLLPPGQASTRQPPDAQPPGPAQVCPRIEACPCPTGQPPDPHPQPPPHPQIPQRVICSENSSPPAPGRPSRIAPGCLSGELSPACPMDPAAVPARSSVSAEPIDWARLIGWLQQARRVVVVTHVRPDCDALGSSLALGSLLERMGKQVLLVGPFDVPPGFRFLDPDGLFRRFGRDVQPPELEQADLVVIVDTSAWAQLGEAAQWIRTTRMPKIVLDHHLSSEDLGAEEFKDPTAEATGRLVYELACRWGIPLDRMSAVQLFAA

Radius of gyration: 34.07 Å; chains: 1; bounding box: 98×109×70 Å

Foldseek 3Di:
DYDDDDDDDDDDDDDDDDDDDDDDDDDDDDDDDPDDDDDDDDDDDDDDDDDDDDDDDDDDDDDDDDDDDDDDDDDDDDPDDDDDDDDDDDDDDDDDDDDDDDDDDDDDDPDPVPPPPPDPDPPPDLFPLVVVVVVLLVWAEEEEEEFAPDDLQRLLLRLLLCVLSVVVVHHYQYEYCDQQDPVCCLLVVPRRYAHEPPRDDLVVCLPTQEYEYEADADLVGRPPCSVSLQPDPHAYEYQHQDPDHDPSVHHYGYHVVDPGSLVVSVVSCSVVVNDDDPSSVVSSVSD

Secondary structure (DSSP, 8-state):
-----------------------------------PPPP-PPPPPPPPPPP-PPPPPPP--PPPPPPPPPPPPPPPP---PPP--PPPPP-----------------S----TT-S----S-PPPSS-HHHHHHHHHH-SEEEEE--SS--HHHHHHHHHHHHHHHHTT-EEEEEESS---GGGTTT-TT---EEBTTTB-HHHHTT-SEEEEES---GGGSGGGHHHHHH--S-EEEEE--S-----SSEEEE-TTSS-HHHHHHHHHHHHTPPP-HHHHHHHHH-

pLDDT: mean 72.64, std 28.1, range [27.64, 98.88]